Protein AF-A0A7T8GM62-F1 (afdb_monomer_lite)

Radius of gyration: 36.98 Å; chains: 1; bounding box: 69×72×124 Å

Secondary structure (DSSP, 8-state):
----TTS-SSTTS-S-SS--PPPPPSSS--TTTS---S-PPPPP---------------S---S-S-----------HHHHHHHHSS------HHHHHTTS-EEE-SSSS-EEESSTHHHHTT-----------HHHHHHHHHHHHHHHHHHHHHHHHHHHHHHHHHHHHHHHHHHHHHHHHHHHHHHHH-

Structure (mmCIF, N/CA/C/O backbone):
data_AF-A0A7T8GM62-F1
#
_entry.id   AF-A0A7T8GM62-F1
#
loop_
_atom_site.group_PDB
_atom_site.id
_atom_site.type_symbol
_atom_site.label_atom_id
_atom_site.label_alt_id
_atom_site.label_comp_id
_atom_site.label_asym_id
_atom_site.label_entity_id
_atom_site.label_seq_id
_atom_site.pdbx_PDB_ins_code
_atom_site.Cartn_x
_atom_site.Cartn_y
_atom_site.Cartn_z
_atom_site.occupancy
_atom_site.B_iso_or_equiv
_atom_site.auth_seq_id
_atom_site.auth_comp_id
_atom_site.auth_asym_id
_atom_site.auth_atom_id
_atom_site.pdbx_PDB_model_num
ATOM 1 N N . MET A 1 1 ? 28.364 9.619 -75.556 1.00 54.44 1 MET A N 1
ATOM 2 C CA . MET A 1 1 ? 28.132 9.370 -74.116 1.00 54.44 1 MET A CA 1
ATOM 3 C C . MET A 1 1 ? 29.139 8.322 -73.672 1.00 54.44 1 MET A C 1
ATOM 5 O O . MET A 1 1 ? 28.845 7.140 -73.752 1.00 54.44 1 MET A O 1
ATOM 9 N N . GLY A 1 2 ? 30.366 8.736 -73.365 1.00 67.50 2 GLY A N 1
ATOM 10 C CA . GLY A 1 2 ? 31.484 7.816 -73.150 1.00 67.50 2 GLY A CA 1
ATOM 11 C C . GLY A 1 2 ? 32.302 8.219 -71.934 1.00 67.50 2 GLY A C 1
ATOM 12 O O . GLY A 1 2 ? 32.323 9.392 -71.562 1.00 67.50 2 GLY A O 1
ATOM 13 N N . TYR A 1 3 ? 32.942 7.228 -71.321 1.00 77.69 3 TYR A N 1
ATOM 14 C CA . TYR A 1 3 ? 33.888 7.425 -70.229 1.00 77.69 3 TYR A CA 1
ATOM 15 C C . TYR A 1 3 ? 35.011 8.393 -70.647 1.00 77.69 3 TYR A C 1
ATOM 17 O O . TYR A 1 3 ? 35.594 8.240 -71.720 1.00 77.69 3 TYR A O 1
ATOM 25 N N . GLN A 1 4 ? 35.311 9.379 -69.795 1.00 76.19 4 GLN A N 1
ATOM 26 C CA . GLN A 1 4 ? 36.479 10.257 -69.911 1.00 76.19 4 GLN A CA 1
ATOM 27 C C . GLN A 1 4 ? 37.381 10.030 -68.699 1.00 76.19 4 GLN A C 1
ATOM 29 O O . GLN A 1 4 ? 36.922 10.133 -67.561 1.00 76.19 4 GLN A O 1
ATOM 34 N N . ALA A 1 5 ? 38.663 9.745 -68.938 1.00 75.81 5 ALA A N 1
ATOM 35 C CA . ALA A 1 5 ? 39.634 9.523 -67.872 1.00 75.81 5 ALA A CA 1
ATOM 36 C C . ALA A 1 5 ? 39.679 10.729 -66.913 1.00 75.81 5 ALA A C 1
ATOM 38 O O . ALA A 1 5 ? 39.804 11.874 -67.343 1.00 75.81 5 ALA A O 1
ATOM 39 N N . GLY A 1 6 ? 39.534 10.465 -65.611 1.00 76.44 6 GLY A N 1
ATOM 40 C CA . GLY A 1 6 ? 39.530 11.486 -64.555 1.00 76.44 6 GLY A CA 1
ATOM 41 C C . GLY A 1 6 ? 38.167 12.117 -64.250 1.00 76.44 6 GLY A C 1
ATOM 42 O O . GLY A 1 6 ? 38.039 12.782 -63.222 1.00 76.44 6 GLY A O 1
ATOM 43 N N . LYS A 1 7 ? 37.135 11.877 -65.070 1.00 80.31 7 LYS A N 1
ATOM 44 C CA . LYS A 1 7 ? 35.769 12.355 -64.819 1.00 80.31 7 LYS A CA 1
ATOM 45 C C . LYS A 1 7 ? 34.807 11.215 -64.501 1.00 80.31 7 LYS A C 1
ATOM 47 O O . LYS A 1 7 ? 35.087 10.040 -64.722 1.00 80.31 7 LYS A O 1
ATOM 52 N N . GLY A 1 8 ? 33.669 11.589 -63.938 1.00 79.69 8 GLY A N 1
ATOM 53 C CA . GLY A 1 8 ? 32.612 10.675 -63.562 1.00 79.69 8 GLY A CA 1
ATOM 54 C C . GLY A 1 8 ? 31.866 10.043 -64.719 1.00 79.69 8 GLY A C 1
ATOM 55 O O . GLY A 1 8 ? 31.775 10.609 -65.804 1.00 79.69 8 GLY A O 1
ATOM 56 N N . LEU A 1 9 ? 31.228 8.904 -64.457 1.00 78.06 9 LEU A N 1
ATOM 57 C CA . LEU A 1 9 ? 30.217 8.347 -65.353 1.00 78.06 9 LEU A CA 1
ATOM 58 C C . LEU A 1 9 ? 28.920 9.181 -65.284 1.00 78.06 9 LEU A C 1
ATOM 60 O O . LEU A 1 9 ? 28.490 9.565 -64.200 1.00 78.06 9 LEU A O 1
ATOM 64 N N . GLY A 1 10 ? 28.275 9.460 -66.416 1.00 77.75 10 GLY A N 1
ATOM 65 C CA . GLY A 1 10 ? 26.988 10.169 -66.463 1.00 77.75 10 GLY A CA 1
ATOM 66 C C . GLY A 1 10 ? 26.870 11.108 -67.660 1.00 77.75 10 GLY A C 1
ATOM 67 O O . GLY A 1 10 ? 27.856 11.370 -68.345 1.00 77.75 10 GLY A O 1
ATOM 68 N N . LYS A 1 11 ? 25.661 11.626 -67.907 1.00 77.88 11 LYS A N 1
ATOM 69 C CA . LYS A 1 11 ? 25.375 12.552 -69.019 1.00 77.88 11 LYS A CA 1
ATOM 70 C C . LYS A 1 11 ? 26.230 13.824 -68.955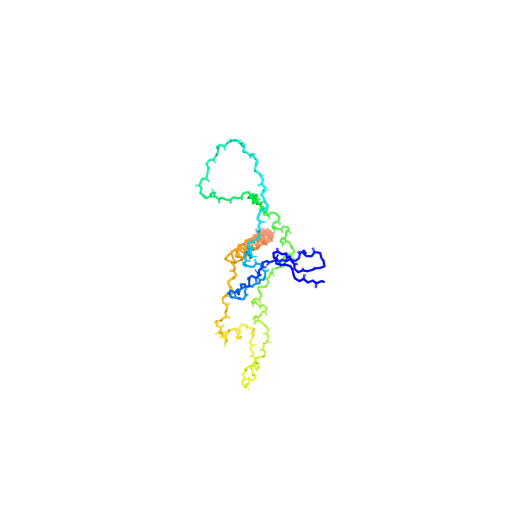 1.00 77.88 11 LYS A C 1
ATOM 72 O O . LYS A 1 11 ? 26.773 14.232 -69.974 1.00 77.88 11 LYS A O 1
ATOM 77 N N . ASP A 1 12 ? 26.431 14.334 -67.740 1.00 79.44 12 ASP A N 1
ATOM 78 C CA . ASP A 1 12 ? 27.241 15.523 -67.444 1.00 79.44 12 ASP A CA 1
ATOM 79 C C . ASP A 1 12 ? 28.577 15.174 -66.759 1.00 79.44 12 ASP A C 1
ATOM 81 O O . ASP A 1 12 ? 29.217 16.028 -66.152 1.00 79.44 12 ASP A O 1
ATOM 85 N N . LEU A 1 13 ? 28.991 13.901 -66.807 1.00 76.19 13 LEU A N 1
ATOM 86 C CA . LEU A 1 13 ? 30.234 13.399 -66.202 1.00 76.19 13 LEU A CA 1
ATOM 87 C C . LEU A 1 13 ? 30.365 13.643 -64.677 1.00 76.19 13 LEU A C 1
ATOM 89 O O . LEU A 1 13 ? 31.469 13.693 -64.135 1.00 76.19 13 LEU A O 1
ATOM 93 N N . GLN A 1 14 ? 29.229 13.770 -63.983 1.00 77.56 14 GLN A N 1
ATOM 94 C CA . GLN A 1 14 ? 29.122 14.041 -62.538 1.00 77.56 14 GLN A CA 1
ATOM 95 C C . GLN A 1 14 ? 29.352 12.812 -61.643 1.00 77.56 14 GLN A C 1
ATOM 97 O O . GLN A 1 14 ? 29.361 12.929 -60.418 1.00 77.56 14 GLN A O 1
ATOM 102 N N . GLY A 1 15 ? 29.487 11.618 -62.224 1.00 78.00 15 GLY A N 1
ATOM 103 C CA . GLY A 1 15 ? 29.751 10.403 -61.459 1.00 78.00 15 GLY A CA 1
ATOM 104 C C . GLY A 1 15 ? 31.071 10.445 -60.685 1.00 78.00 15 GLY A C 1
ATOM 105 O O . GLY A 1 15 ? 31.907 11.337 -60.824 1.00 78.00 15 GLY A O 1
ATOM 106 N N . ARG A 1 16 ? 31.304 9.426 -59.866 1.00 72.88 16 ARG A N 1
ATOM 107 C CA . ARG A 1 16 ? 32.605 9.257 -59.214 1.00 72.88 16 ARG A CA 1
ATOM 108 C C . ARG A 1 16 ? 33.626 8.727 -60.216 1.00 72.88 16 ARG A C 1
ATOM 110 O O . ARG A 1 16 ? 33.335 7.776 -60.935 1.00 72.88 16 ARG A O 1
ATOM 117 N N . SER A 1 17 ? 34.805 9.341 -60.245 1.00 76.00 17 SER A N 1
ATOM 118 C CA . SER A 1 17 ? 35.962 8.847 -61.001 1.00 76.00 17 SER A CA 1
ATOM 119 C C . SER A 1 17 ? 36.791 7.835 -60.205 1.00 76.00 17 SER A C 1
ATOM 121 O O . SER A 1 17 ? 37.516 7.041 -60.795 1.00 76.00 17 SER A O 1
ATOM 123 N N . THR A 1 18 ? 36.679 7.835 -58.874 1.00 76.62 18 THR A N 1
ATOM 124 C CA . THR A 1 18 ? 37.383 6.898 -57.996 1.00 76.62 18 THR A CA 1
ATOM 125 C C . THR A 1 18 ? 36.540 5.664 -57.692 1.00 76.62 18 THR A C 1
ATOM 127 O O . THR A 1 18 ? 35.318 5.738 -57.532 1.00 76.62 18 THR A O 1
ATOM 130 N N . ILE A 1 19 ? 37.215 4.516 -57.607 1.00 74.38 19 ILE A N 1
ATOM 131 C CA . ILE A 1 19 ? 36.597 3.234 -57.264 1.00 74.38 19 ILE A CA 1
ATOM 132 C C . ILE A 1 19 ? 36.067 3.313 -55.830 1.00 74.38 19 ILE A C 1
ATOM 134 O O . ILE A 1 19 ? 36.751 3.785 -54.922 1.00 74.38 19 ILE A O 1
ATOM 138 N N . VAL A 1 20 ? 34.830 2.857 -55.632 1.00 74.19 20 VAL A N 1
ATOM 139 C CA . VAL A 1 20 ? 34.244 2.711 -54.299 1.00 74.19 20 VAL A CA 1
ATOM 140 C C . VAL A 1 20 ? 34.718 1.383 -53.725 1.00 74.19 20 VAL A C 1
ATOM 142 O O . VAL A 1 20 ? 34.357 0.324 -54.231 1.00 74.19 20 VAL A O 1
ATOM 145 N N . GLU A 1 21 ? 35.526 1.444 -52.675 1.00 75.69 21 GLU A N 1
ATOM 146 C CA . GLU A 1 21 ? 35.920 0.263 -51.914 1.00 75.69 21 GLU A CA 1
ATOM 147 C C . GLU A 1 21 ? 34.751 -0.190 -51.026 1.00 75.69 21 GLU A C 1
ATOM 149 O O . GLU A 1 21 ? 34.180 0.603 -50.272 1.00 75.69 21 GLU A O 1
ATOM 154 N N . ALA A 1 22 ? 34.363 -1.461 -51.144 1.00 75.25 22 ALA A N 1
ATOM 155 C CA . ALA A 1 22 ? 33.333 -2.064 -50.310 1.00 75.25 22 ALA A CA 1
ATOM 156 C C . ALA A 1 22 ? 33.990 -2.754 -49.110 1.00 75.25 22 ALA A C 1
ATOM 158 O O . ALA A 1 22 ? 34.835 -3.630 -49.280 1.00 75.25 22 ALA A O 1
ATOM 159 N N . PHE A 1 23 ? 33.579 -2.386 -47.898 1.00 69.56 23 PHE A N 1
ATOM 160 C CA . PHE A 1 23 ? 34.058 -3.020 -46.673 1.00 69.56 23 PHE A CA 1
ATOM 161 C C . PHE A 1 23 ? 33.008 -3.999 -46.137 1.00 69.56 23 PHE A C 1
ATOM 163 O O . PHE A 1 23 ? 31.867 -3.612 -45.874 1.00 69.56 23 PHE A O 1
ATOM 170 N N . GLN A 1 24 ? 33.382 -5.270 -45.963 1.00 70.62 24 GLN A N 1
ATOM 171 C CA . GLN A 1 24 ? 32.510 -6.261 -45.336 1.00 70.62 24 GLN A CA 1
ATOM 172 C C . GLN A 1 24 ? 32.524 -6.071 -43.815 1.00 70.62 24 GLN A C 1
ATOM 174 O O . GLN A 1 24 ? 33.562 -6.202 -43.164 1.00 70.62 24 GLN A O 1
ATOM 179 N N . ARG A 1 25 ? 31.356 -5.782 -43.234 1.00 72.06 25 ARG A N 1
ATOM 180 C CA . ARG A 1 25 ? 31.208 -5.652 -41.780 1.00 72.06 25 ARG A CA 1
ATOM 181 C C . ARG A 1 25 ? 31.373 -7.010 -41.102 1.00 72.06 25 ARG A C 1
ATOM 183 O O . ARG A 1 25 ? 30.853 -8.019 -41.577 1.00 72.06 25 ARG A O 1
ATOM 190 N N . LYS A 1 26 ? 32.062 -7.026 -39.961 1.00 74.69 26 LYS A N 1
ATOM 191 C CA . LYS A 1 26 ? 32.157 -8.207 -39.095 1.00 74.69 26 LYS A CA 1
ATOM 192 C C . LYS A 1 26 ? 30.981 -8.190 -38.110 1.00 74.69 26 LYS A C 1
ATOM 194 O O . LYS A 1 26 ? 30.874 -7.254 -37.327 1.00 74.69 26 LYS A O 1
ATOM 199 N N . GLY A 1 27 ? 30.128 -9.217 -38.140 1.00 71.00 27 GLY A N 1
ATOM 200 C CA . GLY A 1 27 ? 29.008 -9.405 -37.199 1.00 71.00 27 GLY A CA 1
ATOM 201 C C .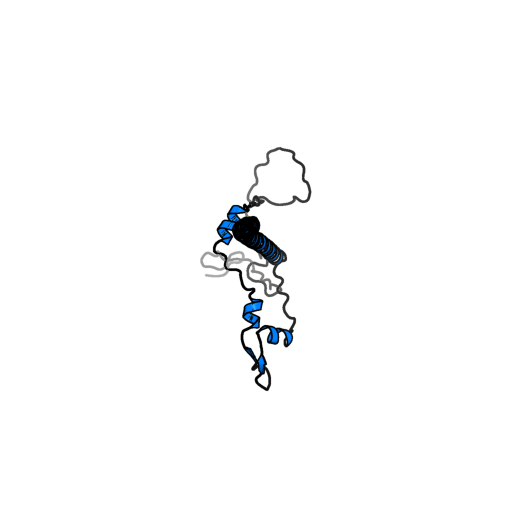 GLY A 1 27 ? 27.611 -9.050 -37.743 1.00 71.00 27 GLY A C 1
ATOM 202 O O . GLY A 1 27 ? 27.473 -8.503 -38.834 1.00 71.00 27 GLY A O 1
ATOM 203 N N . LYS A 1 28 ? 26.561 -9.381 -36.971 1.00 66.56 28 LYS A N 1
ATOM 204 C CA . LYS A 1 28 ? 25.130 -9.144 -37.282 1.00 66.56 28 LYS A CA 1
ATOM 205 C C . LYS A 1 28 ? 24.584 -7.848 -36.642 1.00 66.56 28 LYS A C 1
ATOM 207 O O . LYS A 1 28 ? 23.467 -7.825 -36.136 1.00 66.56 28 LYS A O 1
ATOM 212 N N . GLY A 1 29 ? 25.370 -6.772 -36.613 1.00 69.38 29 GLY A N 1
ATOM 213 C CA . GLY A 1 29 ? 24.907 -5.481 -36.086 1.00 69.38 29 GLY A CA 1
ATOM 214 C C . GLY A 1 29 ? 23.981 -4.745 -37.064 1.00 69.38 29 GLY A C 1
ATOM 215 O O . GLY A 1 29 ? 24.205 -4.765 -38.275 1.00 69.38 29 GLY A O 1
ATOM 216 N N . ALA A 1 30 ? 22.952 -4.071 -36.543 1.00 64.00 30 ALA A N 1
ATOM 217 C CA . ALA A 1 30 ? 22.046 -3.242 -37.340 1.00 64.00 30 ALA A CA 1
ATOM 218 C C . ALA A 1 30 ? 22.774 -2.039 -37.980 1.00 64.00 30 ALA A C 1
ATOM 220 O O . ALA A 1 30 ? 23.814 -1.580 -37.495 1.00 64.00 30 ALA A O 1
ATOM 221 N N . ILE A 1 31 ? 22.222 -1.508 -39.078 1.00 54.97 31 ILE A N 1
ATOM 222 C CA . ILE A 1 31 ? 22.734 -0.316 -39.774 1.00 54.97 31 ILE A CA 1
ATOM 223 C C . ILE A 1 31 ? 22.655 0.886 -38.814 1.00 54.97 31 ILE A C 1
ATOM 225 O O . ILE A 1 31 ? 21.603 1.492 -38.658 1.00 54.97 31 ILE A O 1
ATOM 229 N N . GLY A 1 32 ? 23.764 1.193 -38.136 1.00 65.62 32 GLY A N 1
ATOM 230 C CA . GLY A 1 32 ? 23.868 2.276 -37.147 1.00 65.62 32 GLY A CA 1
ATOM 231 C C . GLY A 1 32 ? 24.723 1.938 -35.921 1.00 65.62 32 GLY A C 1
ATOM 232 O O . GLY A 1 32 ? 25.216 2.854 -35.273 1.00 65.62 32 GLY A O 1
ATOM 233 N N . ALA A 1 33 ? 24.945 0.649 -35.630 1.00 70.06 33 ALA A N 1
ATOM 234 C CA . ALA A 1 33 ? 25.784 0.218 -34.503 1.00 70.06 33 ALA A CA 1
ATOM 235 C C . ALA A 1 33 ? 27.277 0.504 -34.738 1.00 70.06 33 ALA A C 1
ATOM 237 O O . ALA A 1 33 ? 28.006 0.895 -33.830 1.00 70.06 33 ALA A O 1
ATOM 238 N N . TYR A 1 34 ? 27.725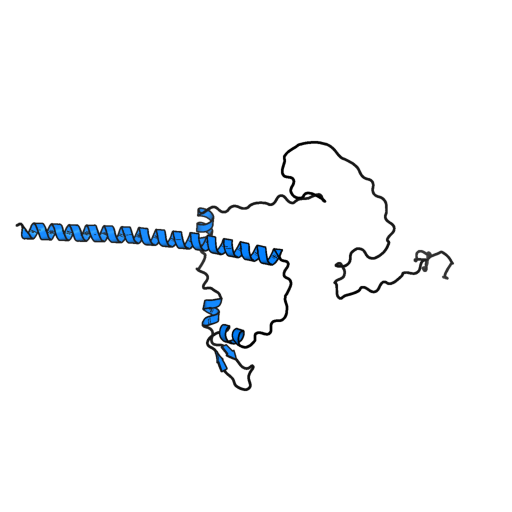 0.337 -35.980 1.00 59.47 34 TYR A N 1
ATOM 239 C CA . TYR A 1 34 ? 29.060 0.731 -36.407 1.00 59.47 34 TYR A CA 1
ATOM 240 C C . TYR A 1 34 ? 28.967 2.172 -36.902 1.00 59.47 34 TYR A C 1
ATOM 242 O O . TYR A 1 34 ? 28.108 2.484 -37.730 1.00 59.47 34 TYR A O 1
ATOM 250 N N . GLY A 1 35 ? 29.791 3.054 -36.327 1.00 67.00 35 GLY A N 1
ATOM 251 C CA . GLY A 1 35 ? 29.802 4.490 -36.606 1.00 67.00 35 GLY A CA 1
ATOM 252 C C . GLY A 1 35 ? 30.025 4.821 -38.085 1.00 67.00 35 GLY A C 1
ATOM 253 O O . GLY A 1 35 ? 30.024 3.965 -38.957 1.00 67.00 35 GLY A O 1
ATOM 254 N N . ARG A 1 36 ? 30.200 6.101 -38.407 1.00 66.00 36 ARG A N 1
ATOM 255 C CA . ARG A 1 36 ? 30.181 6.577 -39.798 1.00 66.00 36 ARG A CA 1
ATOM 256 C C . ARG A 1 36 ? 31.230 5.882 -40.682 1.00 66.00 36 ARG A C 1
ATOM 258 O O . ARG A 1 36 ? 32.403 6.237 -40.663 1.00 66.00 36 ARG A O 1
ATOM 265 N N . GLU A 1 37 ? 30.779 4.931 -41.492 1.00 62.94 37 GLU A N 1
ATOM 266 C CA . GLU A 1 37 ? 31.631 4.195 -42.421 1.00 62.94 37 GLU A CA 1
ATOM 267 C C . GLU A 1 37 ? 31.892 5.033 -43.676 1.00 62.94 37 GLU A C 1
ATOM 269 O O . GLU A 1 37 ? 30.972 5.483 -44.367 1.00 62.94 37 GLU A O 1
ATOM 274 N N . GLY A 1 38 ? 33.173 5.269 -43.947 1.00 60.31 38 GLY A N 1
ATOM 275 C CA . GLY A 1 38 ? 33.655 5.972 -45.127 1.00 60.31 38 GLY A CA 1
ATOM 276 C C . GLY A 1 38 ? 34.257 7.342 -44.824 1.00 60.31 38 GLY A C 1
ATOM 277 O O . GLY A 1 38 ? 33.660 8.203 -44.167 1.00 60.31 38 GLY A O 1
ATOM 278 N N . SER A 1 39 ? 35.443 7.564 -45.392 1.00 59.38 39 SER A N 1
ATOM 279 C CA . SER A 1 39 ? 36.072 8.879 -45.493 1.00 59.38 39 SER A CA 1
ATOM 280 C C . SER A 1 39 ? 35.231 9.761 -46.421 1.00 59.38 39 SER A C 1
ATOM 282 O O . SER A 1 39 ? 35.410 9.778 -47.637 1.00 59.38 39 SER A O 1
ATOM 284 N N . ARG A 1 40 ? 34.233 10.462 -45.866 1.00 56.41 40 ARG A N 1
ATOM 285 C CA . ARG A 1 40 ? 33.663 11.629 -46.556 1.00 56.41 40 ARG A CA 1
ATOM 286 C C . ARG A 1 40 ? 34.584 12.820 -46.266 1.00 56.41 40 ARG A C 1
ATOM 288 O O . ARG A 1 40 ? 34.888 13.016 -45.087 1.00 56.41 40 ARG A O 1
ATOM 295 N N . PRO A 1 41 ? 34.998 13.616 -47.268 1.00 48.22 41 PRO A N 1
ATOM 296 C CA . PRO A 1 41 ? 35.796 14.814 -47.021 1.00 48.22 41 PRO A CA 1
ATOM 297 C C . PRO A 1 41 ? 35.035 15.743 -46.063 1.00 48.22 41 PRO A C 1
ATOM 299 O O . PRO A 1 41 ? 33.850 16.020 -46.262 1.00 48.22 41 PRO A O 1
ATOM 302 N N . LYS A 1 42 ? 35.688 16.134 -44.962 1.00 51.97 42 LYS A N 1
ATOM 303 C CA . LYS A 1 42 ? 35.111 16.999 -43.925 1.00 51.97 42 LYS A CA 1
ATOM 304 C C . LYS A 1 42 ? 35.099 18.441 -44.443 1.00 51.97 42 LYS A C 1
ATOM 306 O O . LYS A 1 42 ? 36.154 18.960 -44.788 1.00 51.97 42 LYS A O 1
ATOM 311 N N . ALA A 1 43 ? 33.931 19.081 -44.474 1.00 41.25 43 ALA A N 1
ATOM 312 C CA . ALA A 1 43 ? 33.838 20.536 -44.574 1.00 41.25 43 ALA A CA 1
ATOM 313 C C . ALA A 1 43 ? 34.133 21.132 -43.186 1.00 41.25 43 ALA A C 1
ATOM 315 O O . ALA A 1 43 ? 33.543 20.707 -42.192 1.00 41.25 43 ALA A O 1
ATOM 316 N N . SER A 1 44 ? 35.094 22.049 -43.116 1.00 33.38 44 SER A N 1
ATOM 317 C CA . SER A 1 44 ? 35.561 22.716 -41.897 1.00 33.38 44 SER A CA 1
ATOM 318 C C . SER A 1 44 ? 34.508 23.684 -41.342 1.00 33.38 44 SER A C 1
ATOM 320 O O . SER A 1 44 ? 34.069 24.579 -42.061 1.00 33.38 44 SER A O 1
ATOM 322 N N . ILE A 1 45 ? 34.144 23.536 -40.066 1.00 36.59 45 ILE A N 1
ATOM 323 C CA . ILE A 1 45 ? 33.318 24.483 -39.299 1.00 36.59 45 ILE A CA 1
ATOM 324 C C . ILE A 1 45 ? 34.171 25.028 -38.149 1.00 36.59 45 ILE A C 1
ATOM 326 O O . ILE A 1 45 ? 34.780 24.248 -37.418 1.00 36.59 45 ILE A O 1
ATOM 330 N N . GLY A 1 46 ? 34.242 26.360 -38.065 1.00 32.62 46 GLY A N 1
ATOM 331 C CA . GLY A 1 46 ? 35.020 27.131 -37.094 1.00 32.62 46 GLY A CA 1
ATOM 332 C C . GLY A 1 46 ? 34.339 27.291 -35.731 1.00 32.62 46 GLY A C 1
ATOM 333 O O . GLY A 1 46 ? 33.126 27.146 -35.591 1.00 32.62 46 GLY A O 1
ATOM 334 N N . GLU A 1 47 ? 35.181 27.577 -34.745 1.00 30.45 47 GLU A N 1
ATOM 335 C CA . GLU A 1 47 ? 34.989 27.526 -33.295 1.00 30.45 47 GLU A CA 1
ATOM 336 C C . GLU A 1 47 ? 34.915 28.948 -32.708 1.00 30.45 47 GLU A C 1
ATOM 338 O O . GLU A 1 47 ? 35.631 29.831 -33.178 1.00 30.45 47 GLU A O 1
ATOM 343 N N . ALA A 1 48 ? 34.082 29.187 -31.686 1.00 28.45 48 ALA A N 1
ATOM 344 C CA . ALA A 1 48 ? 34.152 30.411 -30.880 1.00 28.45 48 ALA A CA 1
ATOM 345 C C . ALA A 1 48 ? 33.518 30.248 -29.487 1.00 28.45 48 ALA A C 1
ATOM 347 O O . ALA A 1 48 ? 32.397 29.751 -29.364 1.00 28.45 48 ALA A O 1
ATOM 348 N N . GLY A 1 49 ? 34.221 30.772 -28.477 1.00 30.38 49 GLY A N 1
ATOM 349 C CA . GLY A 1 49 ? 33.626 31.347 -27.267 1.00 30.38 49 GLY A CA 1
ATOM 350 C C . GLY A 1 49 ? 33.877 30.584 -25.969 1.00 30.38 49 GLY A C 1
ATOM 351 O O . GLY A 1 49 ? 33.067 29.744 -25.584 1.00 30.38 49 GLY A O 1
ATOM 352 N N . ALA A 1 50 ? 34.968 30.928 -25.285 1.00 33.00 50 ALA A N 1
ATOM 353 C CA . ALA A 1 50 ? 35.195 30.668 -23.867 1.00 33.00 50 ALA A CA 1
ATOM 354 C C . ALA A 1 50 ? 34.914 31.958 -23.079 1.00 33.00 50 ALA A C 1
ATOM 356 O O . ALA A 1 50 ? 35.268 33.021 -23.579 1.00 33.00 50 ALA A O 1
ATOM 357 N N . ASP A 1 51 ? 34.311 31.854 -21.891 1.00 30.38 51 ASP A N 1
ATOM 358 C CA . ASP A 1 51 ? 34.552 32.798 -20.792 1.00 30.38 51 ASP A CA 1
ATOM 359 C C . ASP A 1 51 ? 34.206 32.190 -19.415 1.00 30.38 51 ASP A C 1
ATOM 361 O O . ASP A 1 51 ? 33.260 31.411 -19.268 1.00 30.38 51 ASP A O 1
ATOM 365 N N . GLU A 1 52 ? 35.089 32.555 -18.482 1.00 35.53 52 GLU A N 1
ATOM 366 C CA . GLU A 1 52 ? 35.215 32.496 -17.009 1.00 35.53 52 GLU A CA 1
ATOM 367 C C . GLU A 1 52 ? 33.912 32.528 -16.166 1.00 35.53 52 GLU A C 1
ATOM 369 O O . GLU A 1 52 ? 32.862 32.926 -16.653 1.00 35.53 52 GLU A O 1
ATOM 374 N N . GLU A 1 53 ? 33.805 32.182 -14.873 1.00 34.66 53 GLU A N 1
ATOM 375 C CA . GLU A 1 53 ? 34.658 31.756 -13.742 1.00 34.66 53 GLU A CA 1
ATOM 376 C C . GLU A 1 53 ? 33.673 31.335 -12.608 1.00 34.66 53 GLU A C 1
ATOM 378 O O . GLU A 1 53 ? 32.510 31.752 -12.614 1.00 34.66 53 GLU A O 1
ATOM 383 N N . GLY A 1 54 ? 34.078 30.506 -11.631 1.00 32.66 54 GLY A N 1
ATOM 384 C CA . GLY A 1 54 ? 33.266 30.269 -10.423 1.00 32.66 54 GLY A CA 1
ATOM 385 C C . GLY A 1 54 ? 33.499 28.929 -9.722 1.00 32.66 54 GLY A C 1
ATOM 386 O O . GLY A 1 54 ? 32.836 27.930 -10.001 1.00 32.66 54 GLY A O 1
ATOM 387 N N . GLU A 1 55 ? 34.427 28.931 -8.771 1.00 44.06 55 GLU A N 1
ATOM 388 C CA . GLU A 1 55 ? 34.778 27.841 -7.859 1.00 44.06 55 GLU A CA 1
ATOM 389 C C . GLU A 1 55 ? 33.575 27.295 -7.066 1.00 44.06 55 GLU A C 1
ATOM 391 O O . GLU A 1 55 ? 32.953 28.059 -6.336 1.00 44.06 55 GLU A O 1
ATOM 396 N N . ARG A 1 56 ? 33.307 25.972 -7.111 1.00 41.72 56 ARG A N 1
ATOM 397 C CA . ARG A 1 56 ? 32.820 25.158 -5.966 1.00 41.72 56 ARG A CA 1
ATOM 398 C C . ARG A 1 56 ? 33.200 23.681 -6.139 1.00 41.72 56 ARG A C 1
ATOM 400 O O . ARG A 1 56 ? 32.894 23.049 -7.147 1.00 41.72 56 ARG A O 1
ATOM 407 N N . ALA A 1 57 ? 33.866 23.147 -5.120 1.00 50.91 57 ALA A N 1
ATOM 408 C CA . ALA A 1 57 ? 34.437 21.809 -5.045 1.00 50.91 57 ALA A CA 1
ATOM 409 C C . ALA A 1 57 ? 33.398 20.670 -5.132 1.00 50.91 57 ALA A C 1
ATOM 411 O O . ALA A 1 57 ? 32.440 20.633 -4.365 1.00 50.91 57 ALA A O 1
ATOM 412 N N . SER A 1 58 ? 33.628 19.713 -6.038 1.00 47.56 58 SER A N 1
ATOM 413 C CA . SER A 1 58 ? 33.246 18.288 -5.923 1.00 47.56 58 SER A CA 1
ATOM 414 C C . SER A 1 58 ? 33.811 17.509 -7.123 1.00 47.56 58 SER A C 1
ATOM 416 O O . SER A 1 58 ? 33.121 17.156 -8.075 1.00 47.56 58 SER A O 1
ATOM 418 N N . SER A 1 59 ? 35.123 17.286 -7.109 1.00 49.69 59 SER A N 1
ATOM 419 C CA . SER A 1 59 ? 35.873 16.729 -8.241 1.00 49.69 59 SER A CA 1
ATOM 420 C C . SER A 1 59 ? 35.975 15.205 -8.193 1.00 49.69 59 SER A C 1
ATOM 422 O O . SER A 1 59 ? 37.073 14.686 -8.035 1.00 49.69 59 SER A O 1
ATOM 424 N N . TRP A 1 60 ? 34.873 14.462 -8.324 1.00 50.41 60 TRP A N 1
ATOM 425 C CA . TRP A 1 60 ? 34.951 13.028 -8.644 1.00 50.41 60 TRP A CA 1
ATOM 426 C C . TRP A 1 60 ? 34.167 12.770 -9.937 1.00 50.41 60 TRP A C 1
ATOM 428 O O . TRP A 1 60 ? 32.956 12.582 -9.936 1.00 50.41 60 TRP A O 1
ATOM 438 N N . ARG A 1 61 ? 34.928 12.803 -11.044 1.00 50.81 61 ARG A N 1
ATOM 439 C CA . ARG A 1 61 ? 34.571 12.605 -12.464 1.00 50.81 61 ARG A CA 1
ATOM 440 C C . ARG A 1 61 ? 33.777 13.722 -13.153 1.00 50.81 61 ARG A C 1
ATOM 442 O O . ARG A 1 61 ? 32.551 13.737 -13.173 1.00 50.81 61 ARG A O 1
ATOM 449 N N . LYS A 1 62 ? 34.504 14.573 -13.879 1.00 49.09 62 LYS A N 1
ATOM 450 C CA . LYS A 1 62 ? 33.950 15.374 -14.972 1.00 49.09 62 LYS A CA 1
ATOM 451 C C . LYS A 1 62 ? 34.987 15.471 -16.084 1.00 49.09 62 LYS A C 1
ATOM 453 O O . LYS A 1 62 ? 35.914 16.258 -15.992 1.00 49.09 62 LYS A O 1
ATOM 458 N N . GLU A 1 63 ? 34.832 14.644 -17.108 1.00 41.59 63 GLU A N 1
ATOM 459 C CA . GLU A 1 63 ? 35.477 14.878 -18.394 1.00 41.59 63 GLU A CA 1
ATOM 460 C C . GLU A 1 63 ? 34.494 14.492 -19.495 1.00 41.59 63 GLU A C 1
ATOM 462 O O . GLU A 1 63 ? 33.870 13.430 -19.456 1.00 41.59 63 GLU A O 1
ATOM 467 N N . SER A 1 64 ? 34.386 15.389 -20.468 1.00 38.78 64 SER A N 1
ATOM 468 C CA . SER A 1 64 ? 33.590 15.338 -21.695 1.00 38.78 64 SER A CA 1
ATOM 469 C C . SER A 1 64 ? 32.060 15.540 -21.624 1.00 38.78 64 SER A C 1
ATOM 471 O O . SER A 1 64 ? 31.263 14.672 -21.287 1.00 38.78 64 SER A O 1
ATOM 473 N N . SER A 1 65 ? 31.682 16.700 -22.175 1.00 37.56 65 SER A N 1
ATOM 474 C CA . SER A 1 65 ? 30.499 16.960 -23.014 1.00 37.56 65 SER A CA 1
ATOM 475 C C . SER A 1 65 ? 29.192 17.447 -22.359 1.00 37.56 65 SER A C 1
ATOM 477 O O . SER A 1 65 ? 28.343 16.707 -21.884 1.00 37.56 65 SER A O 1
ATOM 479 N N . LYS A 1 66 ? 29.059 18.783 -22.381 1.00 50.34 66 LYS A N 1
ATOM 480 C CA . LYS A 1 66 ? 27.902 19.588 -22.822 1.00 50.34 66 LYS A CA 1
ATOM 481 C C . LYS A 1 66 ? 26.537 18.862 -22.819 1.00 50.34 66 LYS A C 1
ATOM 483 O O . LYS A 1 66 ? 26.261 18.058 -23.696 1.00 50.34 66 LYS A O 1
ATOM 488 N N . GLN A 1 67 ? 25.675 19.306 -21.894 1.00 51.50 67 GLN A N 1
ATOM 489 C CA . GLN A 1 67 ? 24.317 18.834 -21.553 1.00 51.50 67 GLN A CA 1
ATOM 490 C C . GLN A 1 67 ? 24.237 17.696 -20.524 1.00 51.50 67 GLN A C 1
ATOM 492 O O . GLN A 1 67 ? 23.602 16.671 -20.742 1.00 51.50 67 GLN A O 1
ATOM 497 N N . ALA A 1 68 ? 24.774 17.927 -19.322 1.00 56.97 68 ALA A N 1
ATOM 498 C CA . ALA A 1 68 ? 24.278 17.216 -18.146 1.00 56.97 68 ALA A CA 1
ATOM 499 C C . ALA A 1 68 ? 22.820 17.648 -17.904 1.00 56.97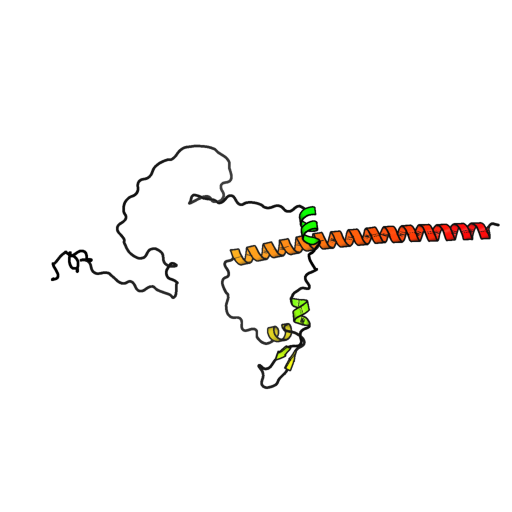 68 ALA A C 1
ATOM 501 O O . ALA A 1 68 ? 22.568 18.753 -17.416 1.00 56.97 68 ALA A O 1
ATOM 502 N N . SER A 1 69 ? 21.851 16.814 -18.284 1.00 64.56 69 SER A N 1
ATOM 503 C CA . SER A 1 69 ? 20.457 16.998 -17.884 1.00 64.56 69 SER A CA 1
ATOM 504 C C . SER A 1 69 ? 20.417 17.118 -16.360 1.00 64.56 69 SER A C 1
ATOM 506 O O . SER A 1 69 ? 20.850 16.196 -15.666 1.00 64.56 69 SER A O 1
ATOM 508 N N . LYS A 1 70 ? 19.939 18.248 -15.822 1.00 73.94 70 LYS A N 1
ATOM 509 C CA . LYS A 1 70 ? 19.688 18.379 -14.380 1.00 73.94 70 LYS A CA 1
ATOM 510 C C . LYS A 1 70 ? 18.759 17.235 -13.977 1.00 73.94 70 LYS A C 1
ATOM 512 O O . LYS A 1 70 ? 17.605 17.220 -14.396 1.00 73.94 70 LYS A O 1
ATOM 517 N N . VAL A 1 71 ? 19.276 16.277 -13.208 1.00 78.00 71 VAL A N 1
ATOM 518 C CA . VAL A 1 71 ? 18.477 15.184 -12.651 1.00 78.00 71 VAL A CA 1
ATOM 519 C C . VAL A 1 71 ? 17.360 15.822 -11.832 1.00 78.00 71 VAL A C 1
ATOM 521 O O . VAL A 1 71 ? 17.616 16.553 -10.874 1.00 78.00 71 VAL A O 1
ATOM 524 N N . LYS A 1 72 ? 16.116 15.619 -12.268 1.00 81.00 72 LYS A N 1
ATOM 525 C CA . LYS A 1 72 ? 14.936 16.153 -11.595 1.00 81.00 72 LYS A CA 1
ATOM 526 C C . LYS A 1 72 ? 14.526 15.159 -10.518 1.00 81.00 72 LYS A C 1
ATOM 528 O O . LYS A 1 72 ? 13.940 14.128 -10.824 1.00 81.00 72 LYS A O 1
ATOM 533 N N . TYR A 1 73 ? 14.834 15.479 -9.269 1.00 82.62 73 TYR A N 1
ATOM 534 C CA . TYR A 1 73 ? 14.320 14.722 -8.134 1.00 82.62 73 TYR A CA 1
ATOM 535 C C . TYR A 1 73 ? 12.817 14.976 -7.990 1.00 82.62 73 TYR A C 1
ATOM 537 O O . TYR A 1 73 ? 12.372 16.126 -8.003 1.00 82.62 73 TYR A O 1
ATOM 545 N N . VAL A 1 74 ? 12.043 13.900 -7.866 1.00 83.44 74 VAL A N 1
ATOM 546 C CA . VAL A 1 74 ? 10.615 13.944 -7.549 1.00 83.44 74 VAL A CA 1
ATOM 547 C C . VAL A 1 74 ? 10.452 13.339 -6.164 1.00 83.44 74 VAL A C 1
ATOM 549 O O . VAL A 1 74 ? 10.822 12.191 -5.944 1.00 83.44 74 VAL A O 1
ATOM 552 N N . TYR A 1 75 ? 9.925 14.127 -5.233 1.00 86.62 75 TYR A N 1
ATOM 553 C CA . TYR A 1 75 ? 9.622 13.681 -3.880 1.00 86.62 75 TYR A CA 1
ATOM 554 C C . TYR A 1 75 ? 8.115 13.498 -3.761 1.00 86.62 75 TYR A C 1
ATOM 556 O O . TYR A 1 75 ? 7.364 14.392 -4.155 1.00 86.62 75 TYR A O 1
ATOM 564 N N . LYS A 1 76 ? 7.691 12.363 -3.208 1.00 87.81 76 LYS A N 1
ATOM 565 C CA . LYS A 1 76 ? 6.302 12.138 -2.811 1.00 87.81 76 LYS A CA 1
ATOM 566 C C . LYS A 1 76 ? 6.166 12.345 -1.309 1.00 87.81 76 LYS A C 1
ATOM 568 O O . LYS A 1 76 ? 6.991 11.848 -0.542 1.00 87.81 76 LYS A O 1
ATOM 573 N N . SER A 1 77 ? 5.142 13.080 -0.884 1.00 91.19 77 SER A N 1
ATOM 574 C CA . SER A 1 77 ? 4.796 13.160 0.537 1.00 91.19 77 SER A CA 1
ATOM 575 C C . SER A 1 77 ? 4.044 11.905 0.987 1.00 91.19 77 SER A C 1
ATOM 577 O O . SER A 1 77 ? 3.460 11.190 0.172 1.00 91.19 77 SER A O 1
ATOM 579 N N . ILE A 1 78 ? 4.025 11.651 2.298 1.00 88.25 78 ILE A N 1
ATOM 580 C CA . ILE A 1 78 ? 3.249 10.547 2.885 1.00 88.25 78 ILE A CA 1
ATOM 581 C C . ILE A 1 78 ? 1.772 10.674 2.488 1.00 88.25 78 ILE A C 1
ATOM 583 O O . ILE A 1 78 ? 1.176 9.701 2.037 1.00 88.25 78 ILE A O 1
ATOM 587 N N . ASP A 1 79 ? 1.210 11.882 2.570 1.00 90.00 79 ASP A N 1
ATOM 588 C CA . ASP A 1 79 ? -0.186 12.138 2.201 1.00 90.00 79 ASP A CA 1
ATOM 589 C C . ASP A 1 79 ? -0.459 11.837 0.722 1.00 90.00 79 ASP A C 1
ATOM 591 O O . ASP A 1 79 ? -1.471 11.220 0.401 1.00 90.00 79 ASP A O 1
ATOM 595 N N . GLN A 1 80 ? 0.471 12.180 -0.178 1.00 90.31 80 GLN A N 1
ATOM 596 C CA . GLN A 1 80 ? 0.357 11.846 -1.602 1.00 90.31 80 GLN A CA 1
ATOM 597 C C . GLN A 1 80 ? 0.363 10.332 -1.831 1.00 90.31 80 GLN A C 1
ATOM 599 O O . GLN A 1 80 ? -0.461 9.820 -2.585 1.00 90.31 80 GLN A O 1
ATOM 604 N N . VAL A 1 81 ? 1.246 9.598 -1.146 1.00 89.75 81 VAL A N 1
ATOM 605 C CA . VAL A 1 81 ? 1.300 8.129 -1.230 1.00 89.75 81 VAL A CA 1
ATOM 606 C C . VAL A 1 81 ? -0.003 7.501 -0.730 1.00 89.75 81 VAL A C 1
ATOM 608 O O . VAL A 1 81 ? -0.493 6.537 -1.327 1.00 89.75 81 VAL A O 1
ATOM 611 N N . LEU A 1 82 ? -0.586 8.054 0.337 1.00 89.88 82 LEU A N 1
ATOM 612 C CA . LEU A 1 82 ? -1.865 7.604 0.881 1.00 89.88 82 LEU A CA 1
ATOM 613 C C . LEU A 1 82 ? -3.025 7.918 -0.067 1.00 89.88 82 LEU A C 1
ATOM 615 O O . LEU A 1 82 ? -3.859 7.040 -0.285 1.00 89.88 82 LEU A O 1
ATOM 619 N N . ASP A 1 83 ? -3.062 9.108 -0.668 1.00 88.31 83 ASP A N 1
ATOM 620 C CA . ASP A 1 83 ? -4.075 9.505 -1.650 1.00 88.31 83 ASP A CA 1
ATOM 621 C C . ASP A 1 83 ? -4.032 8.628 -2.906 1.00 88.31 83 ASP A C 1
ATOM 623 O O . ASP A 1 83 ? -5.059 8.067 -3.296 1.00 88.31 83 ASP A O 1
ATOM 627 N N . GLU A 1 84 ? -2.844 8.412 -3.476 1.00 85.88 84 GLU A N 1
ATOM 628 C CA . GLU A 1 84 ? -2.619 7.452 -4.567 1.00 85.88 84 GLU A CA 1
ATOM 629 C C . GLU A 1 84 ? -2.976 6.014 -4.135 1.00 85.88 84 GLU A C 1
ATOM 631 O O . GLU A 1 84 ? -3.454 5.193 -4.920 1.00 85.88 84 GLU A O 1
ATOM 636 N N . GLY A 1 85 ? -2.768 5.693 -2.855 1.00 81.50 85 GLY A N 1
ATOM 637 C CA . GLY A 1 85 ? -3.036 4.400 -2.228 1.00 81.50 85 GLY A CA 1
ATOM 638 C C . GLY A 1 85 ? -4.501 4.079 -1.937 1.00 81.50 85 GLY A C 1
ATOM 639 O O . GLY A 1 85 ? -4.821 2.905 -1.721 1.00 81.50 85 GLY A O 1
ATOM 640 N N . LYS A 1 86 ? -5.408 5.065 -1.957 1.00 78.75 86 LYS A N 1
ATOM 641 C CA . LYS A 1 86 ? -6.833 4.872 -1.614 1.00 78.75 86 LYS A CA 1
ATOM 642 C C . LYS A 1 86 ? -7.528 3.859 -2.519 1.00 78.75 86 LYS A C 1
ATOM 644 O O . LYS A 1 86 ? -8.327 3.058 -2.040 1.00 78.75 86 LYS A O 1
ATOM 649 N N . TRP A 1 87 ? -7.204 3.863 -3.811 1.00 74.06 87 TRP A N 1
ATOM 650 C CA . TRP A 1 87 ? -7.804 2.956 -4.800 1.00 74.06 87 TRP A CA 1
ATOM 651 C C . TRP A 1 87 ? -6.899 1.789 -5.190 1.00 74.06 87 TRP A C 1
ATOM 653 O O . TRP A 1 87 ? -7.309 0.925 -5.972 1.00 74.06 87 TRP A O 1
ATOM 663 N N . ARG A 1 88 ? -5.684 1.717 -4.631 1.00 73.25 88 ARG A N 1
ATOM 664 C CA . ARG A 1 88 ? -4.809 0.563 -4.823 1.00 73.25 88 ARG A CA 1
ATOM 665 C C . ARG A 1 88 ? -5.415 -0.643 -4.111 1.00 73.25 88 ARG A C 1
ATOM 667 O O . ARG A 1 88 ? -5.395 -0.766 -2.881 1.00 73.25 88 ARG A O 1
ATOM 674 N N . LYS A 1 89 ? -5.975 -1.548 -4.920 1.00 68.12 89 LYS A N 1
ATOM 675 C CA . LYS A 1 89 ? -6.261 -2.919 -4.496 1.00 68.12 89 LYS A CA 1
ATOM 676 C C . LYS A 1 89 ? -4.929 -3.536 -4.091 1.00 68.12 89 LYS A C 1
ATOM 678 O O . LYS A 1 89 ? -3.953 -3.375 -4.820 1.00 68.12 89 LYS A O 1
ATOM 683 N N . VAL A 1 90 ? -4.902 -4.215 -2.943 1.00 63.12 90 VAL A N 1
ATOM 684 C CA . VAL A 1 90 ? -3.751 -5.040 -2.560 1.00 63.12 90 VAL A CA 1
ATOM 685 C C . VAL A 1 90 ? -3.495 -5.962 -3.744 1.00 63.12 90 VAL A C 1
ATOM 687 O O . VAL A 1 90 ? -4.382 -6.730 -4.127 1.00 63.12 90 VAL A O 1
ATOM 690 N N . ARG A 1 91 ? -2.350 -5.792 -4.409 1.00 59.94 91 ARG A N 1
ATOM 691 C CA . ARG A 1 91 ? -1.968 -6.683 -5.494 1.00 59.94 91 ARG A CA 1
ATOM 692 C C . ARG A 1 91 ? -1.757 -8.039 -4.839 1.00 59.94 91 ARG A C 1
ATOM 694 O O . ARG A 1 91 ? -0.782 -8.243 -4.129 1.00 59.94 91 ARG A O 1
ATOM 701 N N . GLU A 1 92 ? -2.693 -8.961 -5.044 1.00 58.16 92 GLU A N 1
ATOM 702 C CA . GLU A 1 92 ? -2.360 -10.375 -4.914 1.00 58.16 92 GLU A CA 1
ATOM 703 C C . GLU A 1 92 ? -1.156 -10.596 -5.821 1.00 58.16 92 GLU A C 1
ATOM 705 O O . GLU A 1 92 ? -1.217 -10.268 -7.015 1.00 58.16 92 GLU A O 1
ATOM 710 N N . THR A 1 93 ? -0.051 -11.060 -5.242 1.00 60.00 93 THR A N 1
ATOM 711 C CA . THR A 1 93 ? 1.162 -11.313 -6.006 1.00 60.00 93 THR A CA 1
ATOM 712 C C . THR A 1 93 ? 0.796 -12.208 -7.196 1.00 60.00 93 THR A C 1
ATOM 714 O O . THR A 1 93 ? -0.028 -13.120 -7.057 1.00 60.00 93 THR A O 1
ATOM 717 N N . PRO A 1 94 ? 1.338 -11.957 -8.400 1.00 58.94 94 PRO A N 1
ATOM 718 C CA . PRO A 1 94 ? 1.039 -12.782 -9.572 1.00 58.94 94 PRO A CA 1
ATOM 719 C C . PRO A 1 94 ? 1.328 -14.270 -9.313 1.00 58.94 94 PRO A C 1
ATOM 721 O O . PRO A 1 94 ? 0.643 -15.136 -9.855 1.00 58.94 94 PRO A O 1
ATOM 724 N N . GLU A 1 95 ? 2.263 -14.559 -8.405 1.00 61.38 95 GLU A N 1
ATOM 725 C CA . GLU A 1 95 ? 2.544 -15.887 -7.859 1.00 61.38 95 GLU A CA 1
ATOM 726 C C . GLU A 1 95 ? 1.318 -16.547 -7.216 1.00 61.38 95 GLU A C 1
ATOM 728 O O . GLU A 1 95 ? 1.028 -17.702 -7.518 1.00 61.38 95 GLU A O 1
ATOM 733 N N . ALA A 1 96 ? 0.549 -15.824 -6.395 1.00 63.12 96 ALA A N 1
ATOM 734 C CA . ALA A 1 96 ? -0.625 -16.368 -5.713 1.00 63.12 96 ALA A CA 1
ATOM 735 C C . ALA A 1 96 ? -1.730 -16.790 -6.699 1.00 63.12 96 ALA A C 1
ATOM 737 O O . ALA A 1 96 ? -2.361 -17.832 -6.529 1.00 63.12 96 ALA A O 1
ATOM 738 N N . LYS A 1 97 ? -1.926 -16.031 -7.786 1.00 63.28 97 LYS A N 1
ATOM 739 C CA . LYS A 1 97 ? -2.900 -16.376 -8.841 1.00 63.28 97 LYS A CA 1
ATOM 740 C C . LYS A 1 97 ? -2.410 -17.512 -9.738 1.00 63.28 97 LYS A C 1
ATOM 742 O O . LYS A 1 97 ? -3.175 -18.416 -10.081 1.00 63.28 97 LYS A O 1
ATOM 747 N N . ALA A 1 98 ? -1.128 -17.495 -10.100 1.00 62.19 98 ALA A N 1
ATOM 748 C CA . ALA A 1 98 ? -0.510 -18.543 -10.909 1.00 62.19 98 ALA A CA 1
ATOM 749 C C . ALA A 1 98 ? -0.401 -19.888 -10.162 1.00 62.19 98 ALA A C 1
ATOM 751 O O . ALA A 1 98 ? -0.395 -20.945 -10.800 1.00 62.19 98 ALA A O 1
ATOM 752 N N . ALA A 1 99 ? -0.362 -19.860 -8.825 1.00 65.62 99 ALA A N 1
ATOM 753 C CA . ALA A 1 99 ? -0.336 -21.039 -7.961 1.00 65.62 99 ALA A CA 1
ATOM 754 C C . ALA A 1 99 ? -1.676 -21.789 -7.873 1.00 65.62 99 ALA A C 1
ATOM 756 O O . ALA A 1 99 ? -1.696 -22.926 -7.409 1.00 65.62 99 ALA A O 1
ATOM 757 N N . HIS A 1 100 ? -2.794 -21.182 -8.281 1.00 69.94 100 HIS A N 1
ATOM 758 C CA . HIS A 1 100 ? -4.132 -21.781 -8.143 1.00 69.94 100 HIS A CA 1
ATOM 759 C C . HIS A 1 100 ? -4.803 -22.136 -9.475 1.00 69.94 100 HIS A C 1
ATOM 761 O O . HIS A 1 100 ? -5.940 -22.609 -9.496 1.00 69.94 100 HIS A O 1
ATOM 767 N N . THR A 1 101 ? -4.112 -21.944 -10.599 1.00 80.19 101 THR A N 1
ATOM 768 C CA . THR A 1 101 ? -4.642 -22.303 -11.920 1.00 80.19 101 THR A CA 1
ATOM 769 C C . THR A 1 101 ? -4.272 -23.744 -12.260 1.00 80.19 101 THR A C 1
ATOM 771 O O . THR A 1 101 ? -3.093 -24.061 -12.368 1.00 80.19 101 THR A O 1
ATOM 774 N N . LYS A 1 102 ? -5.256 -24.625 -12.478 1.00 85.88 102 LYS A N 1
ATOM 775 C CA . LYS A 1 102 ? -4.990 -25.999 -12.942 1.00 85.88 102 LYS A CA 1
ATOM 776 C C . LYS A 1 102 ? -4.345 -25.962 -14.328 1.00 85.88 102 LYS A C 1
ATOM 778 O O . LYS A 1 102 ? -4.949 -25.431 -15.258 1.00 85.88 102 LYS A O 1
ATOM 783 N N . VAL A 1 103 ? -3.163 -26.559 -14.479 1.00 87.44 103 VAL A N 1
ATOM 784 C CA . VAL A 1 103 ? -2.459 -26.624 -15.770 1.00 87.44 103 VAL A CA 1
ATOM 785 C C . VAL A 1 103 ? -2.346 -28.069 -16.234 1.00 87.44 103 VAL A C 1
ATOM 787 O O . VAL A 1 103 ? -1.904 -28.930 -15.480 1.00 87.44 103 VAL A O 1
ATOM 790 N N . ILE A 1 104 ? -2.750 -28.346 -17.472 1.00 88.88 104 ILE A N 1
ATOM 791 C CA . ILE A 1 104 ? -2.641 -29.679 -18.075 1.00 88.88 104 ILE A CA 1
ATOM 792 C C . ILE A 1 104 ? -1.361 -29.706 -18.912 1.00 88.88 104 ILE A C 1
ATOM 794 O O . ILE A 1 104 ? -1.281 -29.060 -19.955 1.00 88.88 104 ILE A O 1
ATOM 798 N N . ASP A 1 105 ? -0.349 -30.428 -18.437 1.00 85.38 105 ASP A N 1
ATOM 799 C CA . ASP A 1 105 ? 0.906 -30.634 -19.154 1.00 85.38 105 ASP A CA 1
ATOM 800 C C . ASP A 1 105 ? 0.753 -31.787 -20.153 1.00 85.38 105 ASP A C 1
ATOM 802 O O . ASP A 1 105 ? 0.541 -32.940 -19.773 1.00 85.38 105 ASP A O 1
ATOM 806 N N . MET A 1 106 ? 0.879 -31.445 -21.435 1.00 86.94 106 MET A N 1
ATOM 807 C CA . MET A 1 106 ? 0.821 -32.366 -22.574 1.00 86.94 106 MET A CA 1
ATOM 808 C C . MET A 1 106 ? 2.198 -32.605 -23.212 1.00 86.94 106 MET A C 1
ATOM 810 O O . MET A 1 106 ? 2.283 -33.196 -24.282 1.00 86.94 106 MET A O 1
ATOM 814 N N . THR A 1 107 ? 3.288 -32.121 -22.603 1.00 79.94 107 THR A N 1
ATOM 815 C CA . THR A 1 107 ? 4.636 -32.220 -23.193 1.00 79.94 107 THR A CA 1
ATOM 816 C C . THR A 1 107 ? 5.354 -33.546 -22.916 1.00 79.94 107 THR A C 1
ATOM 818 O O . THR A 1 107 ? 6.464 -33.751 -23.405 1.00 79.94 107 THR A O 1
ATOM 821 N N . GLY A 1 108 ? 4.730 -34.452 -22.157 1.00 79.31 108 GLY A N 1
ATOM 822 C CA . GLY A 1 108 ? 5.183 -35.828 -21.948 1.00 79.31 108 GLY A CA 1
ATOM 823 C C . GLY A 1 108 ? 4.446 -36.839 -22.832 1.00 79.31 108 GLY A C 1
ATOM 824 O O . GLY A 1 108 ? 3.539 -36.495 -23.582 1.00 79.31 108 GLY A O 1
ATOM 825 N N . LYS A 1 109 ? 4.814 -38.122 -22.713 1.00 83.81 109 LYS A N 1
ATOM 826 C CA . LYS A 1 109 ? 4.079 -39.226 -23.365 1.00 83.81 109 LYS A CA 1
ATOM 827 C C . LYS A 1 109 ? 2.653 -39.387 -22.824 1.00 83.81 109 LYS A C 1
ATOM 829 O O . LYS A 1 109 ? 1.793 -39.915 -23.518 1.00 83.81 109 LYS A O 1
ATOM 834 N N . GLU A 1 110 ? 2.423 -38.926 -21.598 1.00 87.12 110 GLU A N 1
ATOM 835 C CA . GLU A 1 110 ? 1.142 -38.976 -20.900 1.00 87.12 110 GLU A CA 1
ATOM 836 C C . GLU A 1 110 ? 0.745 -37.575 -20.428 1.00 87.12 110 GLU A C 1
ATOM 838 O O . GLU A 1 110 ? 1.605 -36.736 -20.137 1.00 87.12 110 GLU A O 1
ATOM 843 N N . HIS A 1 111 ? -0.564 -37.333 -20.343 1.00 87.06 111 HIS A N 1
ATOM 844 C CA . HIS A 1 111 ? -1.112 -36.082 -19.835 1.00 87.06 111 HIS A CA 1
ATOM 845 C C . HIS A 1 111 ? -0.996 -36.039 -18.308 1.00 87.06 111 HIS A C 1
ATOM 847 O O . HIS A 1 111 ? -1.295 -37.018 -17.624 1.00 87.06 111 HIS A O 1
ATOM 853 N N . ARG A 1 112 ? -0.582 -34.897 -17.755 1.00 88.19 112 ARG A N 1
ATOM 854 C CA . ARG A 1 112 ? -0.490 -34.692 -16.301 1.00 88.19 112 ARG A CA 1
ATOM 855 C C . ARG A 1 112 ? -1.240 -33.430 -15.909 1.00 88.19 112 ARG A C 1
ATOM 857 O O . ARG A 1 112 ? -1.123 -32.409 -16.578 1.00 88.19 112 ARG A O 1
ATOM 864 N N . VAL A 1 113 ? -1.995 -33.485 -14.814 1.00 88.88 113 VAL A N 1
ATOM 865 C CA . VAL A 1 113 ? -2.666 -32.305 -14.252 1.00 88.88 113 VAL A CA 1
ATOM 866 C C . VAL A 1 113 ? -1.817 -31.763 -13.111 1.00 88.88 113 VAL A C 1
ATOM 868 O O . VAL A 1 113 ? -1.574 -32.452 -12.124 1.00 88.88 113 VAL A O 1
ATOM 871 N N . LEU A 1 114 ? -1.358 -30.528 -13.261 1.00 86.06 114 LEU A N 1
ATOM 872 C CA . LEU A 1 114 ? -0.520 -29.821 -12.305 1.00 86.06 114 LEU A CA 1
ATOM 873 C C . LEU A 1 114 ? -1.349 -28.804 -11.510 1.00 86.06 114 LEU A C 1
ATOM 875 O O . LEU A 1 114 ? -2.341 -28.261 -12.002 1.00 86.06 114 LEU A O 1
ATOM 879 N N . SER A 1 115 ? -0.921 -28.535 -10.275 1.00 81.94 115 SER A N 1
ATOM 880 C CA . SER A 1 115 ? -1.594 -27.612 -9.349 1.00 81.94 115 SER A CA 1
ATOM 881 C C . SER A 1 115 ? -1.478 -26.135 -9.745 1.00 81.94 115 SER A C 1
ATOM 883 O O . SER A 1 115 ? -2.299 -25.334 -9.312 1.00 81.94 115 SER A O 1
ATOM 885 N N . GLY A 1 116 ? -0.491 -25.781 -10.572 1.00 83.62 116 GLY A N 1
ATOM 886 C CA . GLY A 1 116 ? -0.176 -24.402 -10.939 1.00 83.62 116 GLY A CA 1
ATOM 887 C C . GLY A 1 116 ? 0.911 -24.316 -12.006 1.00 83.62 116 GLY A C 1
ATOM 888 O O . GLY A 1 116 ? 1.600 -25.300 -12.287 1.00 83.62 116 GLY A O 1
ATOM 889 N N . TYR A 1 117 ? 1.126 -23.117 -12.553 1.00 78.06 117 TYR A N 1
ATOM 890 C CA . TYR A 1 117 ? 2.213 -22.859 -13.511 1.00 78.06 117 TYR A CA 1
ATOM 891 C C . TYR A 1 117 ? 3.609 -23.075 -12.901 1.00 78.06 117 TYR A C 1
ATOM 893 O O . TYR A 1 117 ? 4.538 -23.465 -13.608 1.00 78.06 117 TYR A O 1
ATOM 901 N N . HIS A 1 118 ? 3.754 -22.913 -11.579 1.00 73.56 118 HIS A N 1
ATOM 902 C CA . HIS A 1 118 ? 5.012 -23.164 -10.865 1.00 73.56 118 HIS A CA 1
ATOM 903 C C . HIS A 1 118 ? 5.515 -24.608 -11.057 1.00 73.56 118 HIS A C 1
ATOM 905 O O . HIS A 1 118 ? 6.720 -24.837 -11.169 1.00 73.56 118 HIS A O 1
ATOM 911 N N . ALA A 1 119 ? 4.619 -25.592 -11.153 1.00 74.88 119 ALA A N 1
ATOM 912 C CA . ALA A 1 119 ? 5.005 -26.994 -11.308 1.00 74.88 119 ALA A CA 1
ATOM 913 C C . ALA A 1 119 ? 5.609 -27.318 -12.693 1.00 74.88 119 ALA A C 1
ATOM 915 O O . ALA A 1 119 ? 6.242 -28.358 -12.854 1.00 74.88 119 ALA A O 1
ATOM 916 N N . ILE A 1 120 ? 5.436 -26.437 -13.688 1.00 71.44 120 ILE A N 1
ATOM 917 C CA . ILE A 1 120 ? 6.065 -26.564 -15.014 1.00 71.44 120 ILE A CA 1
ATOM 918 C C . ILE A 1 120 ? 7.498 -26.027 -14.979 1.00 71.44 120 ILE A C 1
ATOM 920 O O . ILE A 1 120 ? 8.402 -26.642 -15.547 1.00 71.44 120 ILE A O 1
ATOM 924 N N . ALA A 1 121 ? 7.704 -24.897 -14.296 1.00 65.56 121 ALA A N 1
ATOM 925 C CA . ALA A 1 121 ? 8.988 -24.202 -14.238 1.00 65.56 121 ALA A CA 1
ATOM 926 C C . ALA A 1 121 ? 10.094 -25.054 -13.592 1.00 65.56 121 ALA A C 1
ATOM 928 O O . ALA A 1 121 ? 11.237 -25.023 -14.035 1.00 65.56 121 ALA A O 1
ATOM 929 N N . SER A 1 122 ? 9.751 -25.884 -12.603 1.00 62.59 122 SER A N 1
ATOM 930 C CA . SER A 1 122 ? 10.702 -26.794 -11.955 1.00 62.59 122 SER A CA 1
ATOM 931 C C . SER A 1 122 ? 11.129 -27.982 -12.831 1.00 62.59 122 SER A C 1
ATOM 933 O O . SER A 1 122 ? 12.171 -28.575 -12.570 1.00 62.59 122 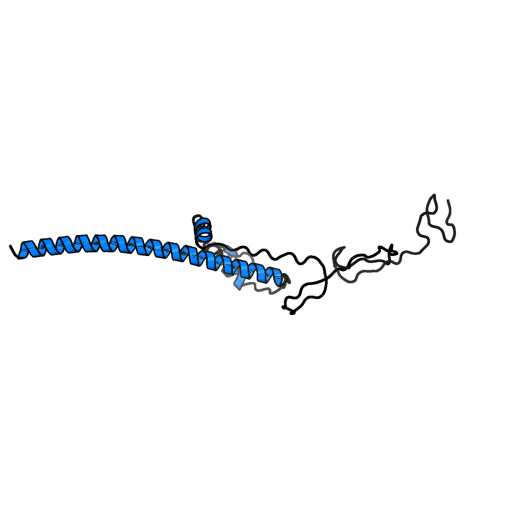SER A O 1
ATOM 935 N N . SER A 1 123 ? 10.370 -28.334 -13.879 1.00 61.06 123 SER A N 1
ATOM 936 C CA . SER A 1 123 ? 10.666 -29.496 -14.737 1.00 61.06 123 SER A CA 1
ATOM 937 C C . SER A 1 123 ? 11.500 -29.163 -15.979 1.00 61.06 123 SER A C 1
ATOM 939 O O . SER A 1 123 ? 11.989 -30.085 -16.633 1.00 61.06 123 SER A O 1
ATOM 941 N N . LYS A 1 124 ? 11.637 -27.885 -16.350 1.00 57.09 124 LYS A N 1
ATOM 942 C CA . LYS A 1 124 ? 12.363 -27.451 -17.554 1.00 57.09 124 LYS A CA 1
ATOM 943 C C . LYS A 1 124 ? 13.224 -26.238 -17.238 1.00 57.09 124 LYS A C 1
ATOM 945 O O . LYS A 1 124 ? 12.965 -25.140 -17.714 1.00 57.09 124 LYS A O 1
ATOM 950 N N . HIS A 1 125 ? 14.265 -26.448 -16.446 1.00 45.91 125 HIS A N 1
ATOM 951 C CA . HIS A 1 125 ? 15.358 -25.490 -16.408 1.00 45.91 125 HIS A CA 1
ATOM 952 C C . HIS A 1 125 ? 16.266 -25.763 -17.612 1.00 45.91 125 HIS A C 1
ATOM 954 O O . HIS A 1 125 ? 17.202 -26.554 -17.529 1.00 45.91 125 HIS A O 1
ATOM 960 N N . VAL A 1 126 ? 15.938 -25.161 -18.756 1.00 52.25 126 VAL A N 1
ATOM 961 C CA . VAL A 1 126 ? 16.927 -24.886 -19.803 1.00 52.25 126 VAL A CA 1
ATOM 962 C C . VAL A 1 126 ? 17.486 -23.511 -19.445 1.00 52.25 126 VAL A C 1
ATOM 964 O O . VAL A 1 126 ? 16.757 -22.529 -19.594 1.00 52.25 126 VAL A O 1
ATOM 967 N N . PRO A 1 127 ? 18.700 -23.415 -18.878 1.00 54.41 127 PRO A N 1
ATOM 968 C CA . PRO A 1 127 ? 19.342 -22.127 -18.721 1.00 54.41 127 PRO A CA 1
ATOM 969 C C . PRO A 1 127 ? 19.891 -21.766 -20.085 1.00 54.41 127 PRO A C 1
ATOM 971 O O . PRO A 1 127 ? 20.946 -22.267 -20.432 1.00 54.41 127 PRO A O 1
ATOM 974 N N . ASP A 1 128 ? 19.165 -20.975 -20.862 1.00 42.66 128 ASP A N 1
ATOM 975 C CA . ASP A 1 128 ? 19.776 -20.251 -21.968 1.00 42.66 128 ASP A CA 1
ATOM 976 C C . ASP A 1 128 ? 18.940 -19.019 -22.292 1.00 42.66 128 ASP A C 1
ATOM 978 O O . ASP A 1 128 ? 17.798 -19.090 -22.747 1.00 42.66 128 ASP A O 1
ATOM 982 N N . GLU A 1 129 ? 19.519 -17.884 -21.927 1.00 45.91 129 GLU A N 1
ATOM 983 C CA . GLU A 1 129 ? 19.887 -16.761 -22.789 1.00 45.91 129 GLU A CA 1
ATOM 984 C C . GLU A 1 129 ? 19.943 -15.574 -21.829 1.00 45.91 129 GLU A C 1
ATOM 986 O O . GLU A 1 129 ? 18.919 -14.965 -21.498 1.00 45.91 129 GLU A O 1
ATOM 991 N N . ASP A 1 130 ? 21.144 -15.291 -21.315 1.00 51.38 130 ASP A N 1
ATOM 992 C CA . ASP A 1 130 ? 21.440 -14.045 -20.621 1.00 51.38 130 ASP A CA 1
ATOM 993 C C . ASP A 1 130 ? 21.220 -12.908 -21.617 1.00 51.38 130 ASP A C 1
ATOM 995 O O . ASP A 1 130 ? 22.136 -12.408 -22.269 1.00 51.38 130 ASP A O 1
ATOM 999 N N . VAL A 1 131 ? 19.963 -12.488 -21.748 1.00 52.88 131 VAL A N 1
ATOM 1000 C CA . VAL A 1 131 ? 19.638 -11.178 -22.274 1.00 52.88 131 VAL A CA 1
ATOM 1001 C C . VAL A 1 131 ? 20.332 -10.233 -21.307 1.00 52.88 131 VAL A C 1
ATOM 1003 O O . VAL A 1 131 ? 19.870 -10.014 -20.181 1.00 52.88 131 VAL A O 1
ATOM 1006 N N . GLU A 1 132 ? 21.489 -9.722 -21.726 1.00 55.91 132 GLU A N 1
ATOM 1007 C CA . GLU A 1 132 ? 22.165 -8.581 -21.129 1.00 55.91 132 GLU A CA 1
ATOM 1008 C C . GLU A 1 132 ? 21.226 -7.371 -21.260 1.00 55.91 132 GLU A C 1
ATOM 1010 O O . GLU A 1 132 ? 21.437 -6.442 -22.033 1.00 55.91 132 GLU A O 1
ATOM 1015 N N . MET A 1 133 ? 20.125 -7.390 -20.506 1.00 55.38 133 MET A N 1
ATOM 1016 C CA . MET A 1 133 ? 19.436 -6.191 -20.082 1.00 55.38 133 MET A CA 1
ATOM 1017 C C . MET A 1 133 ? 20.526 -5.352 -19.444 1.00 55.38 133 MET A C 1
ATOM 1019 O O . MET A 1 133 ? 21.116 -5.775 -18.441 1.00 55.38 133 MET A O 1
ATOM 1023 N N . SER A 1 134 ? 20.824 -4.218 -20.077 1.00 62.91 134 SER A N 1
ATOM 1024 C CA . SER A 1 134 ? 21.787 -3.249 -19.579 1.00 62.91 134 SER A CA 1
ATOM 1025 C C . SER A 1 134 ? 21.585 -3.095 -18.074 1.00 62.91 134 SER A C 1
ATOM 1027 O O . SER A 1 134 ? 20.453 -3.028 -17.587 1.00 62.91 134 SER A O 1
ATOM 1029 N N . THR A 1 135 ? 22.683 -3.113 -17.321 1.00 64.75 135 THR A N 1
ATOM 1030 C CA . THR A 1 135 ? 22.686 -3.029 -15.850 1.00 64.75 135 THR A CA 1
ATOM 1031 C C . THR A 1 135 ? 21.776 -1.917 -15.328 1.00 64.75 135 THR A C 1
ATOM 1033 O O . THR A 1 135 ? 21.145 -2.062 -14.284 1.00 64.75 135 THR A O 1
ATOM 1036 N N . ASP A 1 136 ? 21.640 -0.854 -16.116 1.00 70.69 136 ASP A N 1
ATOM 1037 C CA . ASP A 1 136 ? 20.810 0.316 -15.858 1.00 70.69 136 ASP A CA 1
ATOM 1038 C C . ASP A 1 136 ? 19.301 -0.004 -15.866 1.00 70.69 136 ASP A C 1
ATOM 1040 O O . ASP A 1 136 ? 18.561 0.491 -15.016 1.00 70.69 136 ASP A O 1
ATOM 1044 N N . LEU A 1 137 ? 18.825 -0.883 -16.758 1.00 73.81 137 LEU A N 1
ATOM 1045 C CA . LEU A 1 137 ? 17.422 -1.331 -16.794 1.00 73.81 137 LEU A CA 1
ATOM 1046 C C . LEU A 1 137 ? 17.084 -2.257 -15.619 1.00 73.81 137 LEU A C 1
ATOM 1048 O O . LEU A 1 137 ? 15.997 -2.179 -15.052 1.00 73.81 137 LEU A O 1
ATOM 1052 N N . LYS A 1 138 ? 18.024 -3.122 -15.219 1.00 80.75 138 LYS A N 1
ATOM 1053 C CA . LYS A 1 138 ? 17.847 -3.983 -14.036 1.00 80.75 138 LYS A CA 1
ATOM 1054 C C . LYS A 1 138 ? 17.814 -3.148 -12.754 1.00 80.75 138 LYS A C 1
ATOM 1056 O O . LYS A 1 138 ? 16.973 -3.376 -11.890 1.00 80.75 138 LYS A O 1
ATOM 1061 N N . LEU A 1 139 ? 18.708 -2.165 -12.637 1.00 86.12 139 LEU A N 1
ATOM 1062 C CA . LEU A 1 139 ? 18.788 -1.308 -11.457 1.00 86.12 139 LEU A CA 1
ATOM 1063 C C . LEU A 1 139 ? 17.558 -0.402 -11.315 1.00 86.12 139 LEU A C 1
ATOM 1065 O O . LEU A 1 139 ? 17.031 -0.285 -10.215 1.00 86.12 139 LEU A O 1
ATOM 1069 N N . THR A 1 140 ? 17.076 0.196 -12.408 1.00 86.56 140 THR A N 1
ATOM 1070 C CA . THR A 1 140 ? 15.859 1.032 -12.394 1.00 86.56 140 THR A CA 1
ATOM 1071 C C . THR A 1 140 ? 14.632 0.239 -11.961 1.00 86.56 140 THR A C 1
ATOM 1073 O O . THR A 1 140 ? 13.959 0.649 -11.024 1.00 86.56 140 THR A O 1
ATOM 1076 N N . HIS A 1 141 ? 14.410 -0.945 -12.536 1.00 88.44 141 HIS A N 1
ATOM 1077 C CA . HIS A 1 141 ? 13.325 -1.832 -12.112 1.00 88.44 141 HIS A CA 1
ATOM 1078 C C . HIS A 1 141 ? 13.421 -2.224 -10.629 1.00 88.44 141 HIS A C 1
ATOM 1080 O O . HIS A 1 141 ? 12.416 -2.249 -9.922 1.00 88.44 141 HIS A O 1
ATOM 1086 N N . ASN A 1 142 ? 14.625 -2.521 -10.132 1.00 90.44 142 ASN A N 1
ATOM 1087 C CA . ASN A 1 142 ? 14.811 -2.875 -8.725 1.00 90.44 142 ASN A CA 1
ATOM 1088 C C . ASN A 1 142 ? 14.516 -1.696 -7.791 1.00 90.44 142 ASN A C 1
ATOM 1090 O O . ASN A 1 142 ? 13.927 -1.888 -6.730 1.00 90.44 142 ASN A O 1
ATOM 1094 N N . LEU A 1 143 ? 14.915 -0.481 -8.174 1.00 90.62 143 LEU A N 1
ATOM 1095 C CA . LEU A 1 143 ? 14.591 0.725 -7.417 1.00 90.62 143 LEU A CA 1
ATOM 1096 C C . LEU A 1 143 ? 13.086 1.000 -7.433 1.00 90.62 143 LEU A C 1
ATOM 1098 O O . LEU A 1 143 ? 12.527 1.264 -6.373 1.00 90.62 143 LEU A O 1
ATOM 1102 N N . ASP A 1 144 ? 12.430 0.860 -8.584 1.00 90.19 144 ASP A N 1
ATOM 1103 C CA . ASP A 1 144 ? 10.975 0.997 -8.698 1.00 90.19 144 ASP A CA 1
ATOM 1104 C C . ASP A 1 144 ? 10.253 -0.034 -7.819 1.00 90.19 144 ASP A C 1
ATOM 1106 O O . ASP A 1 144 ? 9.334 0.318 -7.086 1.00 90.19 144 ASP A O 1
ATOM 1110 N N . MET A 1 145 ? 10.726 -1.284 -7.792 1.00 91.75 145 MET A N 1
ATOM 1111 C CA . MET A 1 145 ? 10.187 -2.319 -6.905 1.00 91.75 145 MET A CA 1
ATOM 1112 C C . MET A 1 145 ? 10.343 -1.948 -5.425 1.00 91.75 145 MET A C 1
ATOM 1114 O O . MET A 1 145 ? 9.405 -2.116 -4.649 1.00 91.75 145 MET A O 1
ATOM 1118 N N . LEU A 1 146 ? 11.506 -1.432 -5.016 1.00 93.12 146 LEU A N 1
ATOM 1119 C CA . LEU A 1 146 ? 11.725 -0.988 -3.636 1.00 93.12 146 LEU A CA 1
ATOM 1120 C C . LEU A 1 146 ? 10.822 0.193 -3.267 1.00 93.12 146 LEU A C 1
ATOM 1122 O O . LEU A 1 146 ? 10.318 0.249 -2.145 1.00 93.12 146 LEU A O 1
ATOM 1126 N N . VAL A 1 147 ? 10.605 1.124 -4.198 1.00 91.88 147 VAL A N 1
ATOM 1127 C CA . VAL A 1 147 ? 9.678 2.245 -4.012 1.00 91.88 147 VAL A CA 1
ATOM 1128 C C . VAL A 1 147 ? 8.251 1.728 -3.855 1.00 91.88 147 VAL A C 1
ATOM 1130 O O . VAL A 1 147 ? 7.604 2.077 -2.870 1.00 91.88 147 VAL A O 1
ATOM 1133 N N . ASP A 1 148 ? 7.795 0.840 -4.739 1.00 91.19 148 ASP A N 1
ATOM 1134 C CA . ASP A 1 148 ? 6.467 0.223 -4.665 1.00 91.19 148 ASP A CA 1
ATOM 1135 C C . ASP A 1 148 ? 6.260 -0.507 -3.327 1.00 91.19 148 ASP A C 1
ATOM 1137 O O . ASP A 1 148 ? 5.254 -0.287 -2.649 1.00 91.19 148 ASP A O 1
ATOM 1141 N N . MET A 1 149 ? 7.237 -1.307 -2.884 1.00 92.12 149 MET A N 1
ATOM 1142 C CA . MET A 1 149 ? 7.183 -1.994 -1.587 1.00 92.12 149 MET A CA 1
ATOM 1143 C C . MET A 1 149 ? 7.096 -1.012 -0.411 1.00 92.12 149 MET A C 1
ATOM 1145 O O . MET A 1 149 ? 6.342 -1.234 0.539 1.00 92.12 149 MET A O 1
ATOM 1149 N N . CYS A 1 150 ? 7.856 0.083 -0.449 1.00 92.25 150 CYS A N 1
ATOM 1150 C CA . CYS A 1 150 ? 7.799 1.123 0.575 1.00 92.25 150 CYS A CA 1
ATOM 1151 C C . CYS A 1 150 ? 6.440 1.838 0.589 1.00 92.25 150 CYS A C 1
ATOM 1153 O O . CYS A 1 150 ? 5.871 2.038 1.663 1.00 92.25 150 CYS A O 1
ATOM 1155 N N . GLU A 1 151 ? 5.892 2.182 -0.577 1.00 91.31 151 GLU A N 1
ATOM 1156 C CA . GLU A 1 151 ? 4.564 2.787 -0.692 1.00 91.31 151 GLU A CA 1
ATOM 1157 C C . GLU A 1 151 ? 3.471 1.849 -0.147 1.00 91.31 151 GLU A C 1
ATOM 1159 O O . GLU A 1 151 ? 2.616 2.275 0.635 1.00 91.31 151 GLU A O 1
ATOM 1164 N N . GLU A 1 152 ? 3.527 0.555 -0.471 1.00 91.75 152 GLU A N 1
ATOM 1165 C CA . GLU A 1 152 ? 2.611 -0.458 0.068 1.00 91.75 152 GLU A CA 1
ATOM 1166 C C . GLU A 1 152 ? 2.737 -0.619 1.592 1.00 91.75 152 GLU A C 1
ATOM 1168 O O . GLU A 1 152 ? 1.727 -0.738 2.300 1.00 91.75 152 GLU A O 1
ATOM 1173 N N . ASN A 1 153 ? 3.956 -0.566 2.134 1.00 93.25 153 ASN A N 1
ATOM 1174 C CA . ASN A 1 153 ? 4.196 -0.608 3.577 1.00 93.25 153 ASN A CA 1
ATOM 1175 C C . ASN A 1 153 ? 3.588 0.600 4.299 1.00 93.25 153 ASN A C 1
ATOM 1177 O O . ASN A 1 153 ? 2.975 0.435 5.357 1.00 93.25 153 ASN A O 1
ATOM 1181 N N . ILE A 1 154 ? 3.699 1.798 3.720 1.00 93.69 154 ILE A N 1
ATOM 1182 C CA . ILE A 1 154 ? 3.075 3.016 4.256 1.00 93.69 154 ILE A CA 1
ATOM 1183 C C . ILE A 1 154 ? 1.551 2.853 4.283 1.00 93.69 154 ILE A C 1
ATOM 1185 O O . ILE A 1 154 ? 0.924 3.033 5.328 1.00 93.69 154 ILE A O 1
ATOM 1189 N N . ILE A 1 155 ? 0.957 2.439 3.161 1.00 92.25 155 ILE A N 1
ATOM 1190 C CA . ILE A 1 155 ? -0.497 2.270 3.030 1.00 92.25 155 ILE A CA 1
ATOM 1191 C C . ILE A 1 155 ? -1.022 1.203 3.999 1.00 92.25 155 ILE A C 1
ATOM 1193 O O . ILE A 1 155 ? -2.042 1.401 4.661 1.00 92.25 155 ILE A O 1
ATOM 1197 N N . SER A 1 156 ? -0.349 0.055 4.094 1.00 91.38 156 SER A N 1
ATOM 1198 C CA . SER A 1 156 ? -0.771 -1.028 4.988 1.00 91.38 156 SER A CA 1
ATOM 1199 C C . SER A 1 156 ? -0.639 -0.642 6.462 1.00 91.38 156 SER A C 1
ATOM 1201 O O . SER A 1 156 ? -1.502 -1.003 7.265 1.00 91.38 156 SER A O 1
ATOM 1203 N N . SER A 1 157 ? 0.389 0.131 6.816 1.00 94.44 157 SER A N 1
ATOM 1204 C CA . SER A 1 157 ? 0.579 0.650 8.171 1.00 94.44 157 SER A CA 1
ATOM 1205 C C . SER A 1 157 ? -0.517 1.644 8.549 1.00 94.44 157 SER A C 1
ATOM 1207 O O . SER A 1 157 ? -1.110 1.495 9.614 1.00 94.44 157 SER A O 1
ATOM 1209 N N . ASP A 1 158 ? -0.871 2.586 7.669 1.00 94.31 158 ASP A N 1
ATOM 1210 C CA . ASP A 1 158 ? -1.987 3.520 7.897 1.00 94.31 158 ASP A CA 1
ATOM 1211 C C . ASP A 1 158 ? -3.320 2.783 8.111 1.00 94.31 158 ASP A C 1
ATOM 1213 O O . ASP A 1 158 ? -4.052 3.065 9.062 1.00 94.31 158 ASP A O 1
ATOM 1217 N N . ARG A 1 159 ? -3.605 1.761 7.291 1.00 92.31 159 ARG A N 1
ATOM 1218 C CA . ARG A 1 159 ? -4.802 0.916 7.454 1.00 92.31 159 ARG A CA 1
ATOM 1219 C C . ARG A 1 159 ? -4.823 0.197 8.804 1.00 92.31 159 ARG A C 1
ATOM 1221 O O . ARG A 1 159 ? -5.864 0.176 9.458 1.00 92.31 159 ARG A O 1
ATOM 1228 N N . LYS A 1 160 ? -3.688 -0.362 9.242 1.00 94.94 160 LYS A N 1
ATOM 1229 C CA . LYS A 1 160 ? -3.565 -0.995 10.568 1.00 94.94 160 LYS A CA 1
ATOM 1230 C C . LYS A 1 160 ? -3.792 0.018 11.685 1.00 94.94 160 LYS A C 1
ATOM 1232 O O . LYS A 1 160 ? -4.533 -0.271 12.616 1.00 94.94 160 LYS A O 1
ATOM 1237 N N . VAL A 1 161 ? -3.198 1.207 11.586 1.00 96.19 161 VAL A N 1
ATOM 1238 C CA . VAL A 1 161 ? -3.369 2.272 12.585 1.00 96.19 161 VAL A CA 1
ATOM 1239 C C . VAL A 1 161 ? -4.838 2.670 12.709 1.00 96.19 161 VAL A C 1
ATOM 1241 O O . VAL A 1 161 ? -5.334 2.761 13.828 1.00 96.19 161 VAL A O 1
ATOM 1244 N N . LYS A 1 162 ? -5.548 2.857 11.591 1.00 94.25 162 LYS A N 1
ATOM 1245 C CA . LYS A 1 162 ? -6.993 3.145 11.594 1.00 94.25 162 LYS A CA 1
ATOM 1246 C C . LYS A 1 162 ? -7.792 2.027 12.258 1.00 94.25 162 LYS A C 1
ATOM 1248 O O . LYS A 1 162 ? -8.504 2.287 13.215 1.00 94.25 162 LYS A O 1
ATOM 1253 N N . TYR A 1 163 ? -7.565 0.780 11.847 1.00 96.69 163 TYR A N 1
ATOM 1254 C CA . TYR A 1 163 ? -8.221 -0.380 12.453 1.00 96.69 163 TYR A CA 1
ATOM 1255 C C . TYR A 1 163 ? -7.995 -0.469 13.970 1.00 96.69 163 TYR A C 1
ATOM 1257 O O . TYR A 1 163 ? -8.926 -0.737 14.726 1.00 96.69 163 TYR A O 1
ATOM 1265 N N . HIS A 1 164 ? -6.765 -0.242 14.436 1.00 97.50 164 HIS A N 1
ATOM 1266 C CA . HIS A 1 164 ? -6.461 -0.282 15.863 1.00 97.50 164 HIS A CA 1
ATOM 1267 C C . HIS A 1 164 ? -7.106 0.873 16.629 1.00 97.50 164 HIS A C 1
ATOM 1269 O O . HIS A 1 164 ? -7.569 0.644 17.740 1.00 97.50 164 HIS A O 1
ATOM 1275 N N . LYS A 1 165 ? -7.182 2.077 16.048 1.00 97.94 165 LYS A N 1
ATOM 1276 C CA . LYS A 1 165 ? -7.908 3.208 16.646 1.00 97.94 165 LYS A CA 1
ATOM 1277 C C . LYS A 1 165 ? -9.394 2.894 16.795 1.00 97.94 165 LYS A C 1
ATOM 1279 O O . LYS A 1 165 ? -9.900 2.959 17.909 1.00 97.94 165 LYS A O 1
ATOM 1284 N N . ASP A 1 166 ? -10.039 2.435 15.725 1.00 97.62 166 ASP A N 1
ATOM 1285 C CA . ASP A 1 166 ? -11.452 2.046 15.752 1.00 97.62 166 ASP A CA 1
ATOM 1286 C C . ASP A 1 166 ? -11.687 0.925 16.779 1.00 97.62 166 ASP A C 1
ATOM 1288 O O . ASP A 1 166 ? -12.653 0.935 17.541 1.00 97.62 166 ASP A O 1
ATOM 1292 N N . ARG A 1 167 ? -10.763 -0.044 16.859 1.00 97.69 167 ARG A N 1
ATOM 1293 C CA . ARG A 1 167 ? -10.844 -1.132 17.839 1.00 97.69 167 ARG A CA 1
ATOM 1294 C C . ARG A 1 167 ? -10.712 -0.631 19.275 1.00 97.69 167 ARG A C 1
ATOM 1296 O O . ARG A 1 167 ? -11.404 -1.163 20.140 1.00 97.69 167 ARG A O 1
ATOM 1303 N N . ILE A 1 168 ? -9.841 0.344 19.526 1.00 97.94 168 ILE A N 1
ATOM 1304 C CA . ILE A 1 168 ? -9.698 0.979 20.839 1.00 97.94 168 ILE A CA 1
ATOM 1305 C C . ILE A 1 168 ? -11.003 1.682 21.210 1.00 97.94 168 ILE A C 1
ATOM 1307 O O . ILE A 1 168 ? -11.517 1.410 22.284 1.00 97.94 168 ILE A O 1
ATOM 1311 N N . GLU A 1 169 ? -11.585 2.486 20.317 1.00 97.94 169 GLU A N 1
ATOM 1312 C CA . GLU A 1 169 ? -12.858 3.181 20.577 1.00 97.94 169 GLU A CA 1
ATOM 1313 C C . GLU A 1 169 ? -14.012 2.211 20.876 1.00 97.94 169 GLU A C 1
ATOM 1315 O O . GLU A 1 169 ? -14.838 2.446 21.759 1.00 97.94 169 GLU A O 1
ATOM 1320 N N . VAL A 1 170 ? -14.077 1.083 20.165 1.00 98.00 170 VAL A N 1
ATOM 1321 C CA . VAL A 1 170 ? -15.061 0.032 20.463 1.00 98.00 170 VAL A CA 1
ATOM 1322 C C . VAL A 1 170 ? -14.829 -0.554 21.856 1.00 98.00 170 VAL A C 1
ATOM 1324 O O . VAL A 1 170 ? -15.783 -0.691 22.619 1.00 98.00 170 VAL A O 1
ATOM 1327 N N . LEU A 1 171 ? -13.580 -0.876 22.200 1.00 97.69 171 LEU A N 1
ATOM 1328 C CA . LEU A 1 171 ? -13.233 -1.458 23.498 1.00 97.69 171 LEU A CA 1
ATOM 1329 C C . LEU A 1 171 ? -13.489 -0.495 24.659 1.00 97.69 171 LEU A C 1
ATOM 1331 O O . LEU A 1 171 ? -14.016 -0.931 25.676 1.00 97.69 171 LEU A O 1
ATOM 1335 N N . THR A 1 172 ? -13.182 0.795 24.513 1.00 97.69 172 THR A N 1
ATOM 1336 C CA . THR A 1 172 ? -13.453 1.795 25.558 1.00 97.69 172 THR A CA 1
ATOM 1337 C C . THR A 1 172 ? -14.950 1.933 25.806 1.00 97.69 172 THR A C 1
ATOM 1339 O O . THR A 1 172 ? -15.393 1.936 26.949 1.00 97.69 172 THR A O 1
ATOM 1342 N N . ASN A 1 173 ? -15.759 1.940 24.743 1.00 97.62 173 ASN A N 1
ATOM 1343 C CA . ASN A 1 173 ? -17.216 1.968 24.872 1.00 97.62 173 ASN A CA 1
ATOM 1344 C C . ASN A 1 173 ? -17.772 0.689 25.526 1.00 97.62 173 ASN A C 1
ATOM 1346 O O . ASN A 1 173 ? -18.785 0.735 26.226 1.00 97.62 173 ASN A O 1
ATOM 1350 N N . GLU A 1 174 ? -17.168 -0.472 25.265 1.00 97.50 174 GLU A N 1
ATOM 1351 C CA . GLU A 1 174 ? -17.522 -1.733 25.930 1.00 97.50 174 GLU A CA 1
ATOM 1352 C C . GLU A 1 174 ? -17.138 -1.707 27.415 1.00 97.50 174 GLU A C 1
ATOM 1354 O O . GLU A 1 174 ? -17.947 -2.096 28.258 1.00 97.50 174 GLU A O 1
ATOM 1359 N N . GLU A 1 175 ? -15.951 -1.196 27.742 1.00 97.56 175 GLU A N 1
ATOM 1360 C CA . GLU A 1 175 ? -15.463 -1.030 29.112 1.00 97.56 175 GLU A CA 1
ATOM 1361 C C . GLU A 1 175 ? -16.377 -0.108 29.927 1.00 97.56 175 GLU A C 1
ATOM 1363 O O . GLU A 1 175 ? -16.811 -0.493 31.012 1.00 97.56 175 GLU A O 1
ATOM 1368 N N . GLU A 1 176 ? -16.761 1.048 29.380 1.00 97.38 176 GLU A N 1
ATOM 1369 C CA . GLU A 1 176 ? -17.700 1.986 30.013 1.00 97.38 176 GLU A CA 1
ATOM 1370 C C . GLU A 1 176 ? -19.086 1.367 30.253 1.00 97.38 176 GLU A C 1
ATOM 1372 O O . GLU A 1 176 ? -19.721 1.579 31.289 1.00 97.38 176 GLU A O 1
ATOM 1377 N N . LYS A 1 177 ? -19.586 0.561 29.309 1.00 97.00 177 LYS A N 1
ATOM 1378 C CA . LYS A 1 177 ? -20.868 -0.138 29.485 1.00 97.00 177 LYS A CA 1
ATOM 1379 C C . LYS A 1 177 ? -20.785 -1.186 30.586 1.00 97.00 177 LYS A C 1
ATOM 1381 O O . LYS A 1 177 ? -21.721 -1.306 31.379 1.00 97.00 177 LYS A O 1
ATOM 1386 N N . LEU A 1 178 ? -19.699 -1.958 30.620 1.00 96.44 178 LEU A N 1
ATOM 1387 C CA . LEU A 1 178 ? -19.490 -2.997 31.624 1.00 96.44 178 LEU A CA 1
ATOM 1388 C C . LEU A 1 178 ? -19.273 -2.391 33.012 1.00 96.44 178 LEU A C 1
ATOM 1390 O O . LEU A 1 178 ? -19.882 -2.872 33.967 1.00 96.44 178 LEU A O 1
ATOM 1394 N N . SER A 1 179 ? -18.499 -1.309 33.132 1.00 96.75 179 SER A N 1
ATOM 1395 C CA . SER A 1 179 ? -18.304 -0.606 34.404 1.00 96.75 179 SER A CA 1
ATOM 1396 C C . SER A 1 179 ? -19.631 -0.077 34.952 1.00 96.75 179 SER A C 1
ATOM 1398 O O . SER A 1 179 ? -19.962 -0.344 36.106 1.00 96.75 179 SER A O 1
ATOM 1400 N N . ALA A 1 180 ? -20.474 0.524 34.107 1.00 95.94 180 ALA A N 1
ATOM 1401 C CA . ALA A 1 180 ? -21.803 0.987 34.502 1.00 95.94 180 ALA A CA 1
ATOM 1402 C C . ALA A 1 180 ? -22.749 -0.148 34.944 1.00 95.94 180 ALA A C 1
ATOM 1404 O O . ALA A 1 180 ? -23.675 0.083 35.726 1.00 95.94 180 ALA A O 1
ATOM 1405 N N . VAL A 1 181 ? -22.588 -1.369 34.421 1.00 95.81 181 VAL A N 1
ATOM 1406 C CA . VAL A 1 181 ? -23.348 -2.549 34.877 1.00 95.81 181 VAL A CA 1
ATOM 1407 C C . VAL A 1 181 ? -22.821 -3.043 36.224 1.00 95.81 181 VAL A C 1
ATOM 1409 O O . VAL A 1 181 ? -23.620 -3.345 37.109 1.00 95.81 181 VAL A O 1
ATOM 1412 N N . VAL A 1 182 ? -21.498 -3.075 36.407 1.00 95.69 182 VAL A N 1
ATOM 1413 C CA . VAL A 1 182 ? -20.863 -3.457 37.677 1.00 95.69 182 VAL A CA 1
ATOM 1414 C C . VAL A 1 182 ? -21.248 -2.492 38.797 1.00 95.69 182 VAL A C 1
ATOM 1416 O O . VAL A 1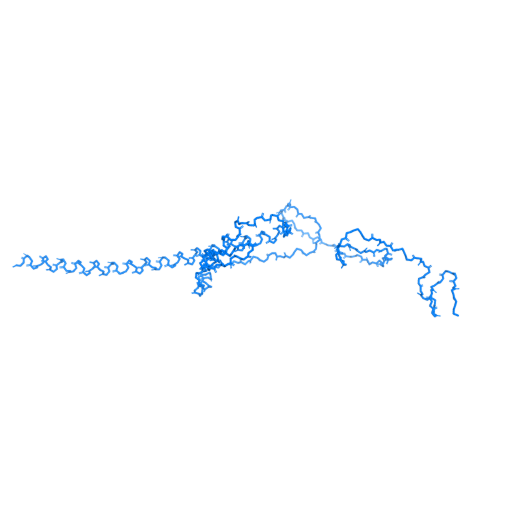 182 ? -21.615 -2.940 39.879 1.00 95.69 182 VAL A O 1
ATOM 1419 N N . GLU A 1 183 ? -21.231 -1.182 38.543 1.00 95.12 183 GLU A N 1
ATOM 1420 C CA . GLU A 1 183 ? -21.653 -0.171 39.519 1.00 95.12 183 GLU A CA 1
ATOM 1421 C C . GLU A 1 183 ? -23.126 -0.320 39.909 1.00 95.12 183 GLU A C 1
ATOM 1423 O O . GLU A 1 183 ? -23.463 -0.256 41.092 1.00 95.12 183 GLU A O 1
ATOM 1428 N N . ARG A 1 184 ? -24.009 -0.581 38.935 1.00 93.62 184 ARG A N 1
ATOM 1429 C CA . ARG A 1 184 ? -25.427 -0.863 39.203 1.00 93.62 184 ARG A CA 1
ATOM 1430 C C . ARG A 1 184 ? -25.604 -2.102 40.077 1.00 93.62 184 ARG A C 1
ATOM 1432 O O . ARG A 1 184 ? -26.254 -2.005 41.113 1.00 93.62 184 ARG A O 1
ATOM 1439 N N . GLY A 1 185 ? -24.960 -3.216 39.728 1.00 92.06 185 GLY A N 1
ATOM 1440 C CA . GLY A 1 185 ? -25.003 -4.434 40.541 1.00 92.06 185 GLY A CA 1
ATOM 1441 C C . GLY A 1 185 ? -24.422 -4.234 41.948 1.00 92.06 185 GLY A C 1
ATOM 1442 O O . GLY A 1 185 ? -24.970 -4.733 42.926 1.00 92.06 185 GLY A O 1
ATOM 1443 N N . ALA A 1 186 ? -23.349 -3.450 42.088 1.00 92.88 186 ALA A N 1
ATOM 1444 C CA . ALA A 1 186 ? -22.765 -3.130 43.390 1.00 92.88 186 ALA A CA 1
ATOM 1445 C C . ALA A 1 186 ? -23.696 -2.276 44.267 1.00 92.88 186 ALA A C 1
ATOM 1447 O O . ALA A 1 186 ? -23.704 -2.443 45.487 1.00 92.88 186 ALA A O 1
ATOM 1448 N N . ASN A 1 187 ? -24.473 -1.373 43.666 1.00 91.56 187 ASN A N 1
ATOM 1449 C CA . ASN A 1 187 ? -25.473 -0.581 44.379 1.00 91.56 187 ASN A CA 1
ATOM 1450 C C . ASN A 1 187 ? -26.674 -1.433 44.812 1.00 91.56 187 ASN A C 1
ATOM 1452 O O . ASN A 1 187 ? -27.147 -1.264 45.931 1.00 91.56 187 ASN A O 1
ATOM 1456 N N . GLU A 1 188 ? -27.119 -2.377 43.979 1.00 90.62 188 GLU A N 1
ATOM 1457 C CA . GLU A 1 188 ? -28.197 -3.317 44.322 1.00 90.62 188 GLU A CA 1
ATOM 1458 C C . GLU A 1 188 ? -27.827 -4.238 45.495 1.00 90.62 188 GLU A C 1
ATOM 1460 O O . GLU A 1 188 ? -28.671 -4.506 46.338 1.00 90.62 188 GLU A O 1
ATOM 1465 N N . ILE A 1 189 ? -26.568 -4.682 45.596 1.00 88.31 189 ILE A N 1
ATOM 1466 C CA . ILE A 1 189 ? -26.095 -5.540 46.703 1.00 88.31 189 ILE A CA 1
ATOM 1467 C C . ILE A 1 189 ? -25.964 -4.768 48.028 1.00 88.31 189 ILE A C 1
ATOM 1469 O O . ILE A 1 189 ? -26.017 -5.364 49.103 1.00 88.31 189 ILE A O 1
ATOM 1473 N N . LYS A 1 190 ? -25.727 -3.452 47.967 1.00 76.50 190 LYS A N 1
ATOM 1474 C CA . LYS A 1 190 ? -25.563 -2.600 49.157 1.00 76.50 190 LYS A CA 1
ATOM 1475 C C . LYS A 1 190 ? -26.888 -2.078 49.725 1.00 76.50 190 LYS A C 1
ATOM 1477 O O . LYS A 1 190 ? -26.866 -1.559 50.842 1.00 76.50 190 LYS A O 1
ATOM 1482 N N . SER A 1 191 ? -27.982 -2.158 48.964 1.00 56.78 191 SER A N 1
ATOM 1483 C CA . SER A 1 191 ? -29.339 -1.806 49.405 1.00 56.78 191 SER A CA 1
ATOM 1484 C C . SER A 1 191 ? -30.038 -2.980 50.077 1.00 56.78 191 SER A C 1
ATOM 1486 O O . SER A 1 191 ? -30.992 -2.677 50.829 1.00 56.78 191 SER A O 1
#

pLDDT: mean 73.57, std 18.82, range [28.45, 98.0]

Organism: Caligus rogercresseyi (NCBI:txid217165)

InterPro domains:
  IPR000467 G-patch domain [PF01585] (1-33)
  IPR000467 G-patch domain [PS50174] (1-36)
  IPR045211 TFP11/STIP/Ntr1 [PTHR23329] (1-188)

Foldseek 3Di:
DDDDQPFADDPVSPHDNDDDDDDDDDDDDDPPPDPDPDPDPDDDDDDDDDDDDDDDDDPDDDDDDDDPDPPDDDDDDLVNLQVVVPPDDPPPPVCNVQQQDWDWDPPDPDIDIDRGPVVVVVVDPPPDDPPCPDPVNVVVVVVVVVVVVVSVVSNVVVVVVVVVVVVVVVVVVVVVVVVVVVVVVVVVVVD

Sequence (191 aa):
MGYQAGKGLGKDLQGRSTIVEAFQRKGKGAIGAYGREGSRPKASIGEAGADEEGERASSWRKESSKQASKVKYVYKSIDQVLDEGKWRKVRETPEAKAAHTKVIDMTGKEHRVLSGYHAIASSKHVPDEDVEMSTDLKLTHNLDMLVDMCEENIISSDRKVKYHKDRIEVLTNEEEKLSAVVERGANEIKS